Protein AF-A0A918S2X4-F1 (afdb_monomer)

Organism: NCBI:txid1329800

Structure (mmCIF, N/CA/C/O backbone):
data_AF-A0A918S2X4-F1
#
_entry.id   AF-A0A918S2X4-F1
#
loop_
_atom_site.group_PDB
_atom_site.id
_atom_site.type_symbol
_atom_site.label_atom_id
_atom_site.label_alt_id
_atom_site.label_comp_id
_atom_site.label_asym_id
_atom_site.label_entity_id
_atom_site.label_seq_id
_atom_site.pdbx_PDB_ins_code
_atom_site.Cartn_x
_atom_site.Cartn_y
_atom_site.Cartn_z
_atom_site.occupancy
_atom_site.B_iso_or_equiv
_atom_site.auth_seq_id
_atom_site.auth_comp_id
_atom_site.auth_asym_id
_atom_site.auth_atom_id
_atom_site.pdbx_PDB_model_num
ATOM 1 N N . MET A 1 1 ? -1.479 3.119 -8.241 1.00 37.97 1 MET A N 1
ATOM 2 C CA . MET A 1 1 ? -1.903 3.457 -9.635 1.00 37.97 1 MET A CA 1
ATOM 3 C C . MET A 1 1 ? -2.541 4.844 -9.620 1.00 37.97 1 MET A C 1
ATOM 5 O O . MET A 1 1 ? -3.507 5.024 -8.896 1.00 37.97 1 MET A O 1
ATOM 9 N N . ARG A 1 2 ? -1.991 5.841 -10.332 1.00 32.19 2 ARG A N 1
ATOM 10 C CA . ARG A 1 2 ? -2.522 7.217 -10.308 1.00 32.19 2 ARG A CA 1
ATOM 11 C C . ARG A 1 2 ? -2.501 7.854 -11.697 1.00 32.19 2 ARG A C 1
ATOM 13 O O . ARG A 1 2 ? -1.559 8.555 -12.042 1.00 32.19 2 ARG A O 1
ATOM 20 N N . ASP A 1 3 ? -3.564 7.610 -12.454 1.00 31.92 3 ASP A N 1
ATOM 21 C CA . ASP A 1 3 ? -4.187 8.614 -13.321 1.00 31.92 3 ASP A CA 1
ATOM 22 C C . ASP A 1 3 ? -5.662 8.227 -13.526 1.00 31.92 3 ASP A C 1
ATOM 24 O O . ASP A 1 3 ? -5.976 7.201 -14.122 1.00 31.92 3 ASP A O 1
ATOM 28 N N . VAL A 1 4 ? -6.577 9.022 -12.966 1.00 40.22 4 VAL A N 1
ATOM 29 C CA . VAL A 1 4 ? -8.035 8.780 -12.969 1.00 40.22 4 VAL A CA 1
ATOM 30 C C . VAL A 1 4 ? -8.688 9.478 -14.174 1.00 40.22 4 VAL A C 1
ATOM 32 O O . VAL A 1 4 ? -9.812 9.965 -14.093 1.00 40.22 4 VAL A O 1
ATOM 35 N N . LYS A 1 5 ? -7.965 9.621 -15.292 1.00 31.00 5 LYS A N 1
ATOM 36 C CA . LYS A 1 5 ? -8.457 10.354 -16.473 1.00 31.00 5 LYS A CA 1
ATOM 37 C C . LYS A 1 5 ? -8.609 9.528 -17.744 1.00 31.00 5 LYS A C 1
ATOM 39 O O . LYS A 1 5 ? -9.159 10.054 -18.706 1.00 31.00 5 LYS A O 1
ATOM 44 N N . THR A 1 6 ? -8.165 8.272 -17.776 1.00 35.91 6 THR A N 1
ATOM 45 C CA . THR A 1 6 ? -8.079 7.518 -19.042 1.00 35.91 6 THR A CA 1
ATOM 46 C C . THR A 1 6 ? -8.721 6.132 -19.040 1.00 35.91 6 THR A C 1
ATOM 48 O O . THR A 1 6 ? -8.699 5.483 -20.080 1.00 35.91 6 THR A O 1
ATOM 51 N N . PHE A 1 7 ? -9.349 5.683 -17.948 1.00 37.34 7 PHE A N 1
ATOM 52 C CA . PHE A 1 7 ? -9.983 4.361 -17.902 1.00 37.34 7 PHE A CA 1
ATOM 53 C C . PHE A 1 7 ? -11.382 4.388 -17.289 1.00 37.34 7 PHE A C 1
ATOM 55 O O . PHE A 1 7 ? -11.626 5.051 -16.282 1.00 37.34 7 PHE A O 1
ATOM 62 N N . ASP A 1 8 ? -12.288 3.626 -17.905 1.00 40.75 8 ASP A N 1
ATOM 63 C CA . ASP A 1 8 ? -13.609 3.318 -17.366 1.00 40.75 8 ASP A CA 1
ATOM 64 C C . ASP A 1 8 ? -13.432 2.299 -16.231 1.00 40.75 8 ASP A C 1
ATOM 66 O O . ASP A 1 8 ? -13.269 1.096 -16.454 1.00 40.75 8 ASP A O 1
ATOM 70 N N . PHE A 1 9 ? -13.361 2.812 -15.002 1.00 49.06 9 PHE A N 1
ATOM 71 C CA . PHE A 1 9 ? -13.227 2.040 -13.769 1.00 49.06 9 PHE A CA 1
ATOM 72 C C . PHE A 1 9 ? -14.551 1.309 -13.492 1.00 49.06 9 PHE A C 1
ATOM 74 O O . PHE A 1 9 ? -15.324 1.676 -12.611 1.00 49.06 9 PHE A O 1
ATOM 81 N N . LYS A 1 10 ? -14.850 0.261 -14.265 1.00 48.59 10 LYS A N 1
ATOM 82 C CA . LYS A 1 10 ? -15.988 -0.626 -13.994 1.00 48.59 10 LYS A CA 1
ATOM 83 C C . LYS A 1 10 ? -15.666 -1.537 -12.804 1.00 48.59 10 LYS A C 1
ATOM 85 O O . LYS A 1 10 ? -15.383 -2.718 -12.969 1.00 48.59 10 LYS A O 1
ATOM 90 N N . GLY A 1 11 ? -15.674 -0.955 -11.604 1.00 50.62 11 GLY A N 1
ATOM 91 C CA . GLY A 1 11 ? -15.828 -1.659 -10.325 1.00 50.62 11 GLY A CA 1
ATOM 92 C C . GLY A 1 11 ? -14.648 -2.493 -9.814 1.00 50.62 11 GLY A C 1
ATOM 93 O O . GLY A 1 11 ? -14.812 -3.211 -8.833 1.00 50.62 11 GLY A O 1
ATOM 94 N N . VAL A 1 12 ? -13.459 -2.425 -10.422 1.00 64.88 12 VAL A N 1
ATOM 95 C CA . VAL A 1 12 ? -12.295 -3.204 -9.962 1.00 64.88 12 VAL A CA 1
ATOM 96 C C . VAL A 1 12 ? -11.034 -2.351 -9.972 1.00 64.88 12 VAL A C 1
ATOM 98 O O . VAL A 1 12 ? -10.228 -2.409 -10.895 1.00 64.88 12 VAL A O 1
ATOM 101 N N . GLY A 1 13 ? -10.825 -1.567 -8.921 1.00 79.19 13 GLY A N 1
ATOM 102 C CA . GLY A 1 13 ? -9.505 -0.987 -8.724 1.00 79.19 13 GLY A CA 1
ATOM 103 C C . GLY A 1 13 ? -9.334 -0.219 -7.428 1.00 79.19 13 GLY A C 1
ATOM 104 O O . GLY A 1 13 ? -10.152 -0.304 -6.512 1.00 79.19 13 GLY A O 1
ATOM 105 N N . PHE A 1 14 ? -8.215 0.490 -7.381 1.00 87.81 14 PHE A N 1
ATOM 106 C CA . PHE A 1 14 ? -7.660 1.138 -6.207 1.00 87.81 14 PHE A CA 1
ATOM 107 C C . PHE A 1 14 ? -7.707 2.658 -6.363 1.00 87.81 14 PHE A C 1
ATOM 109 O O . PHE A 1 14 ? -7.263 3.179 -7.390 1.00 87.81 14 PHE A O 1
ATOM 116 N N . LEU A 1 15 ? -8.231 3.355 -5.354 1.00 90.88 15 LEU A N 1
ATOM 117 C CA . LEU A 1 15 ? -8.243 4.815 -5.293 1.00 90.88 15 LEU A CA 1
ATOM 118 C C . LEU A 1 15 ? -7.248 5.303 -4.233 1.00 90.88 15 LEU A C 1
ATOM 120 O O . LEU A 1 15 ? -7.428 5.086 -3.040 1.00 90.88 15 LEU A O 1
ATOM 124 N N . ASP A 1 16 ? -6.192 5.963 -4.700 1.00 89.62 16 ASP A N 1
ATOM 125 C CA . ASP A 1 16 ? -5.129 6.513 -3.857 1.00 89.62 16 ASP A CA 1
ATOM 126 C C . ASP A 1 16 ? -5.299 8.023 -3.626 1.00 89.62 16 ASP A C 1
ATOM 128 O O . ASP A 1 16 ? -5.939 8.734 -4.416 1.00 89.62 16 ASP A O 1
ATOM 132 N N . ILE A 1 17 ? -4.668 8.540 -2.574 1.00 90.56 17 ILE A N 1
ATOM 133 C CA . ILE A 1 17 ? -4.782 9.934 -2.144 1.00 90.56 17 ILE A CA 1
ATOM 134 C C . ILE A 1 17 ? -3.557 10.777 -2.517 1.00 90.56 17 ILE A C 1
ATOM 136 O O . ILE A 1 17 ? -2.442 10.298 -2.702 1.00 90.56 17 ILE A O 1
ATOM 140 N N . ASP A 1 18 ? -3.759 12.095 -2.624 1.00 87.81 18 ASP A N 1
ATOM 141 C CA . ASP A 1 18 ? -2.635 13.035 -2.587 1.00 87.81 18 ASP A CA 1
ATOM 142 C C . ASP A 1 18 ? -2.267 13.305 -1.136 1.00 87.81 18 ASP A C 1
ATOM 144 O O . ASP A 1 18 ? -2.820 14.226 -0.545 1.00 87.81 18 ASP A O 1
ATOM 148 N N . TRP A 1 19 ? -1.370 12.531 -0.535 1.00 82.44 19 TRP A N 1
ATOM 149 C CA . TRP A 1 19 ? -1.063 12.736 0.885 1.00 82.44 19 TRP A CA 1
ATOM 150 C C . TRP A 1 19 ? -0.560 14.166 1.182 1.00 82.44 19 TRP A C 1
ATOM 152 O O . TRP A 1 19 ? -0.912 14.745 2.204 1.00 82.44 19 TRP A O 1
ATOM 162 N N . LYS A 1 20 ? 0.156 14.809 0.243 1.00 84.94 20 LYS A N 1
ATOM 163 C CA . LYS A 1 20 ? 0.658 16.190 0.406 1.00 84.94 20 LYS A CA 1
ATOM 164 C C . LYS A 1 20 ? -0.431 17.257 0.323 1.00 84.94 20 LYS A C 1
ATOM 166 O O . LYS A 1 20 ? -0.257 18.355 0.846 1.00 84.94 20 LYS A O 1
ATOM 171 N N . LYS A 1 21 ? -1.507 16.992 -0.418 1.00 89.88 21 LYS A N 1
ATOM 172 C CA . LYS A 1 21 ? -2.593 17.951 -0.684 1.00 89.88 21 LYS A CA 1
ATOM 173 C C . LYS A 1 21 ? -3.951 17.276 -0.533 1.00 89.88 21 LYS A C 1
ATOM 175 O O . LYS A 1 21 ? -4.819 17.410 -1.399 1.00 89.88 21 LYS A O 1
ATOM 180 N N . TYR A 1 22 ? -4.115 16.521 0.549 1.00 91.75 22 TYR A N 1
ATOM 181 C CA . TYR A 1 22 ? -5.297 15.698 0.736 1.00 91.75 22 TYR A CA 1
ATOM 182 C C . TYR A 1 22 ? -6.539 16.558 0.992 1.00 91.75 22 TYR A C 1
ATOM 184 O O . TYR A 1 22 ? -6.529 17.476 1.813 1.00 91.75 22 TYR A O 1
ATOM 192 N N . GLN A 1 23 ? -7.618 16.254 0.271 1.00 93.56 23 GLN A N 1
ATOM 193 C CA . GLN A 1 23 ? -8.906 16.938 0.363 1.00 93.56 23 GLN A CA 1
ATOM 194 C C . GLN A 1 23 ? -10.010 15.890 0.490 1.00 93.56 23 GLN A C 1
ATOM 196 O O . GLN A 1 23 ? -10.412 15.297 -0.511 1.00 93.56 23 GLN A O 1
ATOM 201 N N . PHE A 1 24 ? -10.501 15.681 1.714 1.00 96.12 24 PHE A N 1
ATOM 202 C CA . PHE A 1 24 ? -11.463 14.621 2.020 1.00 96.12 24 PHE A CA 1
ATOM 203 C C . PHE A 1 24 ? -12.736 14.699 1.166 1.00 96.12 24 PHE A C 1
ATOM 205 O O . PHE A 1 24 ? -13.076 13.721 0.518 1.00 96.12 24 PHE A O 1
ATOM 212 N N . ASN A 1 25 ? -13.382 15.866 1.064 1.00 96.44 25 ASN A N 1
ATOM 213 C CA . ASN A 1 25 ? -14.633 15.998 0.300 1.00 96.44 25 ASN A CA 1
ATOM 214 C C . ASN A 1 25 ? -14.463 15.595 -1.171 1.00 96.44 25 ASN A C 1
ATOM 216 O O . ASN A 1 25 ? -15.258 14.836 -1.711 1.00 96.44 25 ASN A O 1
ATOM 220 N N . LYS A 1 26 ? -13.365 16.030 -1.801 1.00 94.75 26 LYS A N 1
ATOM 221 C CA . LYS A 1 26 ? -13.042 15.645 -3.178 1.00 94.75 26 LYS A CA 1
ATOM 222 C C . LYS A 1 26 ? -12.783 14.144 -3.293 1.00 94.75 26 LYS A C 1
ATOM 224 O O . LYS A 1 26 ? -13.147 13.528 -4.289 1.00 94.75 26 LYS A O 1
ATOM 229 N N . HIS A 1 27 ? -12.113 13.563 -2.303 1.00 95.44 27 HIS A N 1
ATOM 230 C CA . HIS A 1 27 ? -11.873 12.131 -2.272 1.00 95.44 27 HIS A CA 1
ATOM 231 C C . HIS A 1 27 ? -13.194 11.351 -2.151 1.00 95.44 27 HIS A C 1
ATOM 233 O O . HIS A 1 27 ? -13.425 10.438 -2.942 1.00 95.44 27 HIS A O 1
ATOM 239 N N . LEU A 1 28 ? -14.086 11.771 -1.253 1.00 96.56 28 LEU A N 1
ATOM 240 C CA . LEU A 1 28 ? -15.405 11.175 -1.059 1.00 96.56 28 LEU A CA 1
ATOM 241 C C . LEU A 1 28 ? -16.254 11.225 -2.339 1.00 96.56 28 LEU A C 1
ATOM 243 O O . LEU A 1 28 ? -16.777 10.197 -2.756 1.00 96.56 28 LEU A O 1
ATOM 247 N N . GLU A 1 29 ? -16.303 12.373 -3.022 1.00 95.19 29 GLU A N 1
ATOM 248 C CA . GLU A 1 29 ? -16.998 12.527 -4.313 1.00 95.19 29 GLU A CA 1
ATOM 249 C C . GLU A 1 29 ? -16.462 11.566 -5.392 1.00 95.19 29 GLU A C 1
ATOM 251 O O . GLU A 1 29 ? -17.213 11.021 -6.207 1.00 95.19 29 GLU A O 1
ATOM 256 N N . VAL A 1 30 ? -15.141 11.355 -5.429 1.00 92.31 30 VAL A N 1
ATOM 257 C CA . VAL A 1 30 ? -14.510 10.437 -6.388 1.00 92.31 30 VAL A CA 1
ATOM 258 C C . VAL A 1 30 ? -14.795 8.983 -6.019 1.00 92.31 30 VAL A C 1
ATOM 260 O O . VAL A 1 30 ? -15.071 8.191 -6.925 1.00 92.31 30 VAL A O 1
ATOM 263 N N . ALA A 1 31 ? -14.764 8.640 -4.729 1.00 93.19 31 ALA A N 1
ATOM 264 C CA . ALA A 1 31 ? -15.112 7.312 -4.238 1.00 93.19 31 ALA A CA 1
ATOM 265 C C . ALA A 1 31 ? -16.579 6.978 -4.549 1.00 93.19 31 ALA A C 1
ATOM 267 O O . ALA A 1 31 ? -16.854 5.909 -5.089 1.00 93.19 31 ALA A O 1
ATOM 268 N N . GLU A 1 32 ? -17.505 7.911 -4.317 1.00 94.38 32 GLU A N 1
ATOM 269 C CA . GLU A 1 32 ? -18.925 7.749 -4.647 1.00 94.38 32 GLU A CA 1
ATOM 270 C C . GLU A 1 32 ? -19.145 7.469 -6.135 1.00 94.38 32 GLU A C 1
ATOM 272 O O . GLU A 1 32 ? -19.894 6.554 -6.494 1.00 94.38 32 GLU A O 1
ATOM 277 N N . ARG A 1 33 ? -18.465 8.232 -6.998 1.00 91.50 33 ARG A N 1
ATOM 278 C CA . ARG A 1 33 ? -18.606 8.116 -8.452 1.00 91.50 33 ARG A CA 1
ATOM 279 C C . ARG A 1 33 ? -18.055 6.805 -9.005 1.00 91.50 33 ARG A C 1
ATOM 281 O O . ARG A 1 33 ? -18.670 6.228 -9.896 1.00 91.50 33 ARG A O 1
ATOM 288 N N . HIS A 1 34 ? -16.882 6.381 -8.539 1.00 89.19 34 HIS A N 1
ATOM 289 C CA . HIS A 1 34 ? -16.150 5.263 -9.151 1.00 89.19 34 HIS A CA 1
ATOM 290 C C . HIS A 1 34 ? -16.299 3.948 -8.395 1.00 89.19 34 HIS A C 1
ATOM 292 O O . HIS A 1 34 ? -15.921 2.910 -8.933 1.00 89.19 34 HIS A O 1
ATOM 298 N N . ARG A 1 35 ? -16.824 3.992 -7.166 1.00 91.69 35 ARG A N 1
ATOM 299 C CA . ARG A 1 35 ? -17.044 2.833 -6.300 1.00 91.69 35 ARG A CA 1
ATOM 300 C C . ARG A 1 35 ? -15.839 1.874 -6.279 1.00 91.69 35 ARG A C 1
ATOM 302 O O . ARG A 1 35 ? -15.963 0.734 -6.732 1.00 91.69 35 ARG A O 1
ATOM 309 N N . PRO A 1 36 ? -14.642 2.338 -5.862 1.00 90.75 36 PRO A N 1
ATOM 310 C CA . PRO A 1 36 ? -13.438 1.514 -5.910 1.00 90.75 36 PRO A CA 1
ATOM 311 C C . PRO A 1 36 ? -13.577 0.283 -5.006 1.00 90.75 36 PRO A C 1
ATOM 313 O O . PRO A 1 36 ? -14.344 0.275 -4.048 1.00 90.75 36 PRO A O 1
ATOM 316 N N . LYS A 1 37 ? -12.798 -0.767 -5.281 1.00 87.94 37 LYS A N 1
ATOM 317 C CA . LYS A 1 37 ? -12.763 -1.944 -4.399 1.00 87.94 37 LYS A CA 1
ATOM 318 C C . LYS A 1 37 ? -12.012 -1.629 -3.105 1.00 87.94 37 LYS A C 1
ATOM 320 O O . LYS A 1 37 ? -12.397 -2.091 -2.036 1.00 87.94 37 LYS A O 1
ATOM 325 N N . ILE A 1 38 ? -10.920 -0.876 -3.227 1.00 90.62 38 ILE A N 1
ATOM 326 C CA . ILE A 1 38 ? -10.090 -0.422 -2.112 1.00 90.62 38 ILE A CA 1
ATOM 327 C C . ILE A 1 38 ? -9.846 1.073 -2.295 1.00 90.62 38 ILE A C 1
ATOM 329 O O . ILE A 1 38 ? -9.480 1.511 -3.389 1.00 90.62 38 ILE A O 1
ATOM 333 N N . THR A 1 39 ? -9.994 1.842 -1.224 1.00 94.50 39 THR A N 1
ATOM 334 C CA . THR A 1 39 ? -9.532 3.229 -1.174 1.00 94.50 39 THR A CA 1
ATOM 335 C C . THR A 1 39 ? -8.725 3.504 0.092 1.00 94.50 39 THR A C 1
ATOM 337 O O . THR A 1 39 ? -8.795 2.740 1.057 1.00 94.50 39 THR A O 1
ATOM 340 N N . MET A 1 40 ? -7.947 4.581 0.088 1.00 95.62 40 MET A N 1
ATOM 341 C CA . MET A 1 40 ? -7.068 4.965 1.191 1.00 95.62 40 MET A CA 1
ATOM 342 C C . MET A 1 40 ? -7.725 5.995 2.106 1.00 95.62 40 MET A C 1
ATOM 344 O O . MET A 1 40 ? -8.167 7.048 1.651 1.00 95.62 40 MET A O 1
ATOM 348 N N . ALA A 1 41 ? -7.743 5.741 3.411 1.00 96.62 41 ALA A N 1
ATOM 349 C CA . ALA A 1 41 ? -7.997 6.806 4.371 1.00 96.62 41 ALA A CA 1
ATOM 350 C C . ALA A 1 41 ? -6.811 7.779 4.425 1.00 96.62 41 ALA A C 1
ATOM 352 O O . ALA A 1 41 ? -5.725 7.505 3.915 1.00 96.62 41 ALA A O 1
ATOM 353 N N . ARG A 1 42 ? -7.024 8.920 5.084 1.00 95.81 42 ARG A N 1
ATOM 354 C CA . ARG A 1 42 ? -5.942 9.842 5.430 1.00 95.81 42 ARG A CA 1
ATOM 355 C C . ARG A 1 42 ? -4.867 9.120 6.248 1.00 95.81 42 ARG A C 1
ATOM 357 O O . ARG A 1 42 ? -5.193 8.343 7.144 1.00 95.81 42 ARG A O 1
ATOM 364 N N . ASP A 1 43 ? -3.606 9.442 5.986 1.00 95.62 43 ASP A N 1
ATOM 365 C CA . ASP A 1 43 ? -2.483 8.981 6.798 1.00 95.62 43 ASP A CA 1
ATOM 366 C C . ASP A 1 43 ? -2.641 9.420 8.264 1.00 95.62 43 ASP A C 1
ATOM 368 O O . ASP A 1 43 ? -2.924 10.583 8.563 1.00 95.62 43 ASP A O 1
ATOM 372 N N . VAL A 1 44 ? -2.427 8.485 9.191 1.00 96.75 44 VAL A N 1
ATOM 373 C CA . VAL A 1 44 ? -2.449 8.743 10.637 1.00 96.75 44 VAL A CA 1
ATOM 374 C C . VAL A 1 44 ? -1.051 9.175 11.077 1.00 96.75 44 VAL A C 1
ATOM 376 O O . VAL A 1 44 ? -0.312 8.409 11.697 1.00 96.75 44 VAL A O 1
ATOM 379 N N . GLU A 1 45 ? -0.676 10.402 10.711 1.00 95.56 45 GLU A N 1
ATOM 380 C CA . GLU A 1 45 ? 0.584 11.049 11.126 1.00 95.56 45 GLU A CA 1
ATOM 381 C C . GLU A 1 45 ? 0.581 11.458 12.604 1.00 95.56 45 GLU A C 1
ATOM 383 O O . GLU A 1 45 ? 1.639 11.642 13.198 1.00 95.56 45 GLU A O 1
ATOM 388 N N . CYS A 1 46 ? -0.606 11.584 13.205 1.00 96.19 46 CYS A N 1
ATOM 389 C CA . CYS A 1 46 ? -0.786 11.911 14.611 1.00 96.19 46 CYS A CA 1
ATOM 390 C C . CYS A 1 46 ? -1.929 11.082 15.209 1.00 96.19 46 CYS A C 1
ATOM 392 O O . CYS A 1 46 ? -3.080 11.197 14.778 1.00 96.19 46 CYS A O 1
ATOM 394 N N . ILE A 1 47 ? -1.636 10.286 16.238 1.00 96.94 47 ILE A N 1
ATOM 395 C CA . ILE A 1 47 ? -2.597 9.397 16.908 1.00 96.94 47 ILE A CA 1
ATOM 396 C C . ILE A 1 47 ? -3.810 10.152 17.471 1.00 96.94 47 ILE A C 1
ATOM 398 O O . ILE A 1 47 ? -4.920 9.629 17.461 1.00 96.94 47 ILE A O 1
ATOM 402 N N . PHE A 1 48 ? -3.646 11.412 17.883 1.00 97.56 48 PHE A N 1
ATOM 403 C CA . PHE A 1 48 ? -4.748 12.238 18.393 1.00 97.56 48 PHE A CA 1
ATOM 404 C C . PHE A 1 48 ? -5.787 12.607 17.320 1.00 97.56 48 PHE A C 1
ATOM 406 O O . PHE A 1 48 ? -6.873 13.074 17.655 1.00 97.56 48 PHE A O 1
ATOM 413 N N . GLN A 1 49 ? -5.475 12.401 16.037 1.00 97.69 49 GLN A N 1
ATOM 414 C CA . GLN A 1 49 ? -6.405 12.593 14.920 1.00 97.69 49 GLN A CA 1
ATOM 415 C C . GLN A 1 49 ? -7.089 11.290 14.489 1.00 97.69 49 GLN A C 1
ATOM 417 O O . GLN A 1 49 ? -7.957 11.331 13.612 1.00 97.69 49 GLN A O 1
ATOM 422 N N . LEU A 1 50 ? -6.737 10.149 15.095 1.00 98.19 50 LEU A N 1
ATOM 423 C CA . LEU A 1 50 ? -7.224 8.835 14.679 1.00 98.19 50 LEU A CA 1
ATOM 424 C C . LEU A 1 50 ? -8.754 8.785 14.624 1.00 98.19 50 LEU A C 1
ATOM 426 O O . LEU A 1 50 ? -9.301 8.420 13.591 1.00 98.19 50 LEU A O 1
ATOM 430 N N . ASP A 1 51 ? -9.448 9.257 15.661 1.00 98.31 51 ASP A N 1
ATO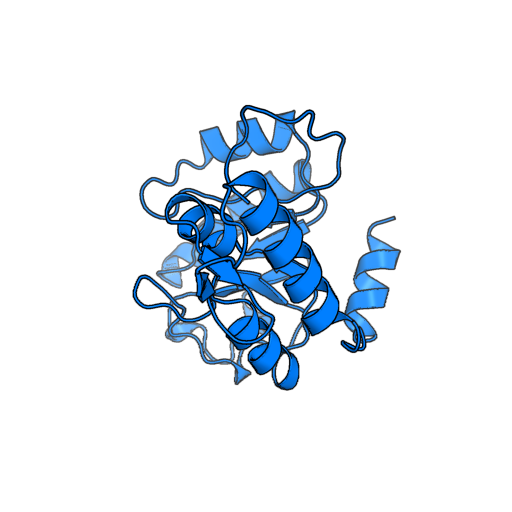M 431 C CA . ASP A 1 51 ? -10.917 9.247 15.704 1.00 98.31 51 ASP A CA 1
ATOM 432 C C . ASP A 1 51 ? -11.550 10.018 14.539 1.00 98.31 51 ASP A C 1
ATOM 434 O O . ASP A 1 51 ? -12.543 9.584 13.955 1.00 98.31 51 ASP A O 1
ATOM 438 N N . SER A 1 52 ? -10.986 11.175 14.175 1.00 98.12 52 SER A N 1
ATOM 439 C CA . SER A 1 52 ? -11.478 11.940 13.024 1.00 98.12 52 SER A CA 1
ATOM 440 C C . SER A 1 52 ? -11.196 11.236 11.699 1.00 98.12 52 SER A C 1
ATOM 442 O O . SER A 1 52 ? -12.044 11.255 10.810 1.00 98.12 52 SER A O 1
ATOM 444 N N . ILE A 1 53 ? -10.042 10.577 11.583 1.00 98.25 53 ILE A N 1
ATOM 445 C CA . ILE A 1 53 ? -9.648 9.840 10.380 1.00 98.25 53 ILE A CA 1
ATOM 446 C C . ILE A 1 53 ? -10.527 8.600 10.208 1.00 98.25 53 ILE A C 1
ATOM 448 O O . ILE A 1 53 ? -10.960 8.313 9.096 1.00 98.25 53 ILE A O 1
ATOM 452 N N . LEU A 1 54 ? -1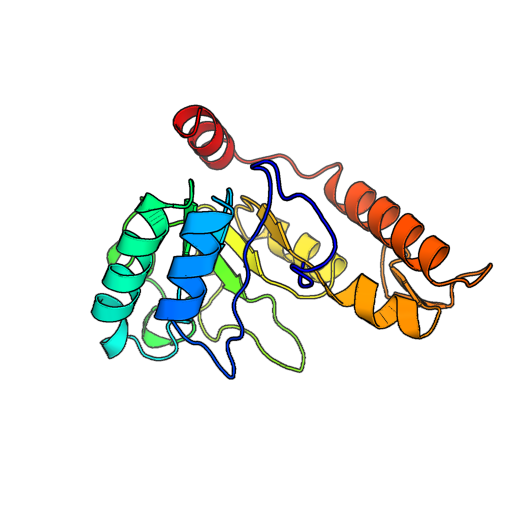0.856 7.898 11.294 1.00 98.50 54 LEU A N 1
ATOM 453 C CA . LEU A 1 54 ? -11.763 6.751 11.261 1.00 98.50 54 LEU A CA 1
ATOM 454 C C . LEU A 1 54 ? -13.185 7.160 10.853 1.00 98.50 54 LEU A C 1
ATOM 456 O O . LEU A 1 54 ? -13.810 6.455 10.068 1.00 98.50 54 LEU A O 1
ATOM 460 N N . LYS A 1 55 ? -13.666 8.336 11.278 1.00 98.38 55 LYS A N 1
ATOM 461 C CA . LYS A 1 55 ? -14.949 8.895 10.801 1.00 98.38 55 LYS A CA 1
ATOM 462 C C . LYS A 1 55 ? -14.927 9.267 9.315 1.00 98.38 55 LYS A C 1
ATOM 464 O O . LYS A 1 55 ? -15.941 9.134 8.631 1.00 98.38 55 LYS A O 1
ATOM 469 N N . GLU A 1 56 ? -13.799 9.762 8.799 1.00 98.12 56 GLU A N 1
ATOM 470 C CA . GLU A 1 56 ? -13.607 9.949 7.350 1.00 98.12 56 GLU A CA 1
ATOM 471 C C . GLU A 1 56 ? -13.609 8.585 6.628 1.00 98.12 56 GLU A C 1
ATOM 473 O O . GLU A 1 56 ? -14.249 8.429 5.587 1.00 98.12 56 GLU A O 1
ATOM 478 N N . ALA A 1 57 ? -12.936 7.581 7.194 1.00 98.25 57 ALA A N 1
ATOM 479 C CA . ALA A 1 57 ? -12.839 6.235 6.633 1.00 98.25 57 ALA A CA 1
ATOM 480 C C . ALA A 1 57 ? -14.193 5.507 6.590 1.00 98.25 57 ALA A C 1
ATOM 482 O O . ALA A 1 57 ? -14.508 4.857 5.595 1.00 98.25 57 ALA A O 1
ATOM 483 N N . GLU A 1 58 ? -15.026 5.661 7.618 1.00 98.25 58 GLU A N 1
ATOM 484 C CA . GLU A 1 58 ? -16.386 5.112 7.662 1.00 98.25 58 GLU A CA 1
ATOM 485 C C . GLU A 1 58 ? -17.266 5.677 6.536 1.00 98.25 58 GLU A C 1
ATOM 487 O O . GLU A 1 58 ? -17.979 4.940 5.858 1.00 98.25 58 GLU A O 1
ATOM 492 N N . GLN A 1 59 ? -17.159 6.977 6.253 1.00 98.44 59 GLN A N 1
ATOM 493 C CA . GLN A 1 59 ? -17.870 7.586 5.124 1.00 98.44 59 GLN A CA 1
ATOM 494 C C . GLN A 1 59 ? -17.400 7.027 3.774 1.00 98.44 59 GLN A C 1
ATOM 496 O O . GLN A 1 59 ? -18.208 6.860 2.861 1.00 98.44 59 GLN A O 1
ATOM 501 N N . LEU A 1 60 ? -16.110 6.706 3.637 1.00 97.81 60 LEU A N 1
ATOM 502 C CA . LEU A 1 60 ? -15.573 6.071 2.430 1.00 97.81 60 LEU A CA 1
ATOM 503 C C . LEU A 1 60 ? -16.059 4.622 2.269 1.00 97.81 60 LEU A C 1
ATOM 505 O O . LEU A 1 60 ? -16.265 4.189 1.134 1.00 97.81 60 LEU A O 1
ATOM 509 N N . LEU A 1 61 ? -16.297 3.890 3.365 1.00 96.25 61 LEU A N 1
ATOM 510 C CA . LEU A 1 61 ? -16.839 2.521 3.326 1.00 96.25 61 LEU A CA 1
ATOM 511 C C . LEU A 1 61 ? -18.240 2.451 2.701 1.00 96.25 61 LEU A C 1
ATOM 513 O O . LEU A 1 61 ? -18.594 1.435 2.112 1.00 96.25 61 LEU A O 1
ATOM 517 N N . ALA A 1 62 ? -19.023 3.534 2.729 1.00 95.94 62 ALA A N 1
ATOM 518 C CA . ALA A 1 62 ? -20.307 3.587 2.020 1.00 95.94 62 ALA A CA 1
ATOM 519 C C . ALA A 1 62 ? -20.159 3.473 0.486 1.00 95.94 62 ALA A C 1
ATOM 521 O O . ALA A 1 62 ? -21.120 3.158 -0.229 1.00 95.94 62 ALA A O 1
ATOM 522 N N . TYR A 1 63 ? -18.956 3.739 -0.028 1.00 95.25 63 TYR A N 1
ATOM 523 C CA . TYR A 1 63 ? -18.653 3.817 -1.453 1.00 95.25 63 TYR A CA 1
ATOM 524 C C . TYR A 1 63 ? -17.547 2.861 -1.903 1.00 95.25 63 TYR A C 1
ATOM 526 O O . TYR A 1 63 ? -17.364 2.701 -3.104 1.00 95.25 63 TYR A O 1
ATOM 534 N N . SER A 1 64 ? -16.841 2.209 -0.982 1.00 92.62 64 SER A N 1
ATOM 535 C CA . SER A 1 64 ? -15.744 1.288 -1.277 1.00 92.62 64 SER A CA 1
ATOM 536 C C . SER A 1 64 ? -15.922 -0.013 -0.509 1.00 92.62 64 SER A C 1
ATOM 538 O O . SER A 1 64 ? -16.284 0.017 0.663 1.00 92.62 64 SER A O 1
ATOM 540 N N . SER A 1 65 ? -15.621 -1.156 -1.130 1.00 89.94 65 SER A N 1
ATOM 541 C CA . SER A 1 65 ? -15.723 -2.456 -0.444 1.00 89.94 65 SER A CA 1
ATOM 542 C C . SER A 1 65 ? -14.762 -2.569 0.738 1.00 89.94 65 SER A C 1
ATOM 544 O O . SER A 1 65 ? -15.027 -3.316 1.673 1.00 89.94 65 SER A O 1
ATOM 546 N N . GLN A 1 66 ? -13.624 -1.879 0.665 1.00 91.62 66 GLN A N 1
ATOM 547 C CA . GLN A 1 66 ? -12.594 -1.844 1.697 1.00 91.62 66 GLN A CA 1
ATOM 548 C C . GLN A 1 66 ? -11.986 -0.440 1.775 1.00 91.62 66 GLN A C 1
ATOM 550 O O . GLN A 1 66 ? -11.818 0.240 0.756 1.00 91.62 66 GLN A O 1
ATOM 555 N N . VAL A 1 67 ? -11.604 -0.022 2.978 1.00 96.19 67 VAL A N 1
ATOM 556 C CA . VAL A 1 67 ? -10.840 1.208 3.210 1.00 96.19 67 VAL A CA 1
ATOM 557 C C . VAL A 1 67 ? -9.590 0.847 4.000 1.00 96.19 67 VAL A C 1
ATOM 559 O O . VAL A 1 67 ? -9.678 0.147 5.010 1.00 96.19 67 VAL A O 1
ATOM 562 N N . ALA A 1 68 ? -8.429 1.291 3.525 1.00 96.38 68 ALA A N 1
ATOM 563 C CA . ALA A 1 68 ? -7.154 1.011 4.166 1.00 96.38 68 ALA A CA 1
ATOM 564 C C . ALA A 1 68 ? -6.658 2.218 4.979 1.00 96.38 68 ALA A C 1
ATOM 566 O O . ALA A 1 68 ? -6.605 3.336 4.465 1.00 96.38 68 ALA A O 1
ATOM 567 N N . ILE A 1 69 ? -6.288 1.995 6.242 1.00 98.00 69 ILE A N 1
ATOM 568 C CA . ILE A 1 69 ? -5.728 3.012 7.146 1.00 98.00 69 ILE A CA 1
ATOM 569 C C . ILE A 1 69 ? -4.207 2.942 7.098 1.00 98.00 69 ILE A C 1
ATOM 571 O O . ILE A 1 69 ? -3.647 1.865 7.292 1.00 98.00 69 ILE A O 1
ATOM 575 N N . VAL A 1 70 ? -3.537 4.078 6.891 1.00 96.62 70 VAL A N 1
ATOM 576 C CA . VAL A 1 70 ? -2.069 4.160 6.859 1.00 96.62 70 VAL A CA 1
ATOM 577 C C . VAL A 1 70 ? -1.550 4.687 8.202 1.00 96.62 70 VAL A C 1
ATOM 579 O O . VAL A 1 70 ? -1.501 5.903 8.399 1.00 96.62 70 VAL A O 1
ATOM 582 N N . PRO A 1 71 ? -1.170 3.827 9.160 1.00 96.94 71 PRO A N 1
ATOM 583 C CA . PRO A 1 71 ? -0.570 4.286 10.403 1.00 96.94 71 PRO A CA 1
ATOM 584 C C . PRO A 1 71 ? 0.856 4.795 10.151 1.00 96.94 71 PRO A C 1
ATOM 586 O O . PRO A 1 71 ? 1.664 4.117 9.508 1.00 96.94 71 PRO A O 1
ATOM 589 N N . LYS A 1 72 ? 1.163 5.999 10.644 1.00 95.50 72 LYS A N 1
ATOM 590 C CA . LYS A 1 72 ? 2.476 6.652 10.501 1.00 95.50 72 LYS A CA 1
ATOM 591 C C . LYS A 1 72 ? 3.078 7.087 11.836 1.00 95.50 72 LYS A C 1
ATOM 593 O O . LYS A 1 72 ? 4.297 7.098 11.948 1.00 95.50 72 LYS A O 1
ATOM 598 N N . ASP A 1 73 ? 2.243 7.411 12.823 1.00 96.62 73 ASP A N 1
ATOM 599 C CA . ASP A 1 73 ? 2.675 7.821 14.162 1.00 96.62 73 ASP A CA 1
ATOM 600 C C . ASP A 1 73 ? 3.281 6.636 14.949 1.00 96.62 73 ASP A C 1
ATOM 602 O O . ASP A 1 73 ? 2.574 5.650 15.187 1.00 96.62 73 ASP A O 1
ATOM 606 N N . PRO A 1 74 ? 4.544 6.707 15.416 1.00 96.50 74 PRO A N 1
ATOM 607 C CA . PRO A 1 74 ? 5.185 5.630 16.177 1.00 96.50 74 PRO A CA 1
ATOM 608 C C . PRO A 1 74 ? 4.486 5.300 17.507 1.00 96.50 74 PRO A C 1
ATOM 610 O O . PRO A 1 74 ? 4.689 4.210 18.045 1.00 96.50 74 PRO A O 1
ATOM 613 N N . ASN A 1 75 ? 3.620 6.172 18.035 1.00 97.19 75 ASN A N 1
ATOM 614 C CA . ASN A 1 75 ? 2.795 5.870 19.212 1.00 97.19 75 ASN A CA 1
ATOM 615 C C . ASN A 1 75 ? 1.708 4.812 18.941 1.00 97.19 75 ASN A C 1
ATOM 617 O O . ASN A 1 75 ? 1.057 4.342 19.876 1.00 97.19 75 ASN A O 1
ATOM 621 N N . LEU A 1 76 ? 1.502 4.432 17.677 1.00 97.19 76 LEU A N 1
ATOM 622 C CA . LEU A 1 76 ? 0.606 3.345 17.279 1.00 97.19 76 LEU A CA 1
ATOM 623 C C . LEU A 1 76 ? 1.252 1.951 17.387 1.00 97.19 76 LEU A C 1
ATOM 625 O O . LEU A 1 76 ? 0.558 0.946 17.209 1.00 97.19 76 LEU A O 1
ATOM 629 N N . ASN A 1 77 ? 2.556 1.875 17.680 1.00 97.69 77 ASN A N 1
ATOM 630 C CA . ASN A 1 77 ? 3.270 0.608 17.826 1.00 97.69 77 ASN A CA 1
ATOM 631 C C . ASN A 1 77 ? 2.606 -0.307 18.866 1.00 97.69 77 ASN A C 1
ATOM 633 O O . ASN A 1 77 ? 2.321 0.115 19.986 1.00 97.69 77 ASN A O 1
ATOM 637 N N . GLY A 1 78 ? 2.352 -1.560 18.483 1.00 96.88 78 GLY A N 1
ATOM 638 C CA . GLY A 1 78 ? 1.695 -2.567 19.323 1.00 96.88 78 GLY A CA 1
ATOM 639 C C . GLY A 1 78 ? 0.207 -2.318 19.604 1.00 96.88 78 GLY A C 1
ATOM 640 O O . GLY A 1 78 ? -0.381 -3.039 20.404 1.00 96.88 78 GLY A O 1
ATOM 641 N N . ARG A 1 79 ? -0.415 -1.306 18.979 1.00 96.56 79 ARG A N 1
ATOM 642 C CA . ARG A 1 79 ? -1.803 -0.896 19.273 1.00 96.56 79 ARG A CA 1
ATOM 643 C C . ARG A 1 79 ? -2.718 -0.843 18.053 1.00 96.56 79 ARG A C 1
ATOM 645 O O . ARG A 1 79 ? -3.888 -0.499 18.189 1.00 96.56 79 ARG A O 1
ATOM 652 N N . LEU A 1 80 ? -2.233 -1.203 16.862 1.00 97.31 80 LEU A N 1
ATOM 653 C CA . LEU A 1 80 ? -3.035 -1.149 15.630 1.00 97.31 80 LEU A CA 1
ATOM 654 C C . LEU A 1 80 ? -4.305 -2.005 15.722 1.00 97.31 80 LEU A C 1
ATOM 656 O O . LEU A 1 80 ? -5.379 -1.538 15.355 1.00 97.31 80 LEU A O 1
ATOM 660 N N . THR A 1 81 ? -4.201 -3.226 16.252 1.00 95.12 81 THR A N 1
ATOM 661 C CA . THR A 1 81 ? -5.344 -4.141 16.416 1.00 95.12 81 THR A CA 1
ATOM 662 C C . THR A 1 81 ? -6.369 -3.634 17.437 1.00 95.12 81 THR A C 1
ATOM 664 O O . THR A 1 81 ? -7.560 -3.887 17.276 1.00 95.12 81 THR A O 1
ATOM 667 N N . GLU A 1 82 ? -5.915 -2.925 18.475 1.00 96.25 82 GLU A N 1
ATOM 668 C CA . GLU A 1 82 ? -6.760 -2.325 19.518 1.00 96.25 82 GLU A CA 1
ATOM 669 C C . GLU A 1 82 ? -7.504 -1.092 18.990 1.00 96.25 82 GLU A C 1
ATOM 671 O O . GLU A 1 82 ? -8.702 -0.944 19.215 1.00 96.25 82 GLU A O 1
ATOM 676 N N . LEU A 1 83 ? -6.784 -0.203 18.302 1.00 97.69 83 LEU A N 1
ATOM 677 C CA . LEU A 1 83 ? -7.253 1.147 17.995 1.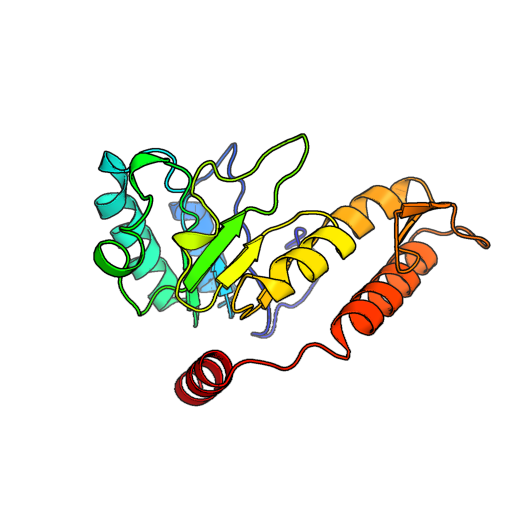00 97.69 83 LEU A CA 1
ATOM 678 C C . LEU A 1 83 ? -7.913 1.282 16.623 1.00 97.69 83 LEU A C 1
ATOM 680 O O . LEU A 1 83 ? -8.701 2.203 16.421 1.00 97.69 83 LEU A O 1
ATOM 684 N N . ILE A 1 84 ? -7.583 0.410 15.669 1.00 97.81 84 ILE A N 1
ATOM 685 C CA . ILE A 1 84 ? -8.140 0.464 14.317 1.00 97.81 84 ILE A CA 1
ATOM 686 C C . ILE A 1 84 ? -9.162 -0.671 14.167 1.00 97.81 84 ILE A C 1
ATOM 688 O O . ILE A 1 84 ? -8.770 -1.843 14.190 1.00 97.81 84 ILE A O 1
ATOM 692 N N . PRO A 1 85 ? -10.454 -0.361 13.954 1.00 97.00 85 PRO A N 1
ATOM 693 C CA . PRO A 1 85 ? -11.502 -1.366 13.781 1.00 97.00 85 PRO A CA 1
ATOM 694 C C . PRO A 1 85 ? -11.203 -2.384 12.663 1.00 97.00 85 PRO A C 1
ATOM 696 O O . PRO A 1 85 ? -10.442 -2.100 11.730 1.00 97.00 85 PRO A O 1
ATOM 699 N N . LYS A 1 86 ? -11.741 -3.605 12.782 1.00 94.25 86 LYS A N 1
ATOM 700 C CA . LYS A 1 86 ? -11.397 -4.756 11.915 1.00 94.25 86 LYS A CA 1
ATOM 701 C C . LYS A 1 86 ? -11.995 -4.668 10.511 1.00 94.25 86 LYS A C 1
ATOM 703 O O . LYS A 1 86 ? -11.489 -5.325 9.608 1.00 94.25 86 LYS A O 1
ATOM 708 N N . GLU A 1 87 ? -13.035 -3.865 10.331 1.00 93.75 87 GLU A N 1
ATOM 709 C CA . GLU A 1 87 ? -13.630 -3.544 9.033 1.00 93.75 87 GLU A CA 1
ATOM 710 C C . GLU A 1 87 ? -12.681 -2.752 8.121 1.00 93.75 87 GLU A C 1
ATOM 712 O O . GLU A 1 87 ? -12.882 -2.713 6.909 1.00 93.75 87 GLU A O 1
ATOM 717 N N . PHE A 1 88 ? -11.627 -2.152 8.683 1.00 95.88 88 PHE A N 1
ATOM 718 C CA . PHE A 1 88 ? -10.597 -1.463 7.918 1.00 95.88 88 PHE A CA 1
ATOM 719 C C . PHE A 1 88 ? -9.369 -2.343 7.681 1.00 95.88 88 PHE A C 1
ATOM 721 O O . PHE A 1 88 ? -8.877 -3.033 8.577 1.00 95.88 88 PHE A O 1
ATOM 728 N N . ILE A 1 89 ? -8.780 -2.238 6.496 1.00 94.06 89 ILE A N 1
ATOM 729 C CA . ILE A 1 89 ? -7.494 -2.876 6.188 1.00 94.06 89 ILE A CA 1
ATOM 730 C C . ILE A 1 89 ? -6.362 -2.002 6.741 1.00 94.06 89 ILE A C 1
ATOM 732 O O . ILE A 1 89 ? -6.475 -0.779 6.769 1.00 94.06 89 ILE A O 1
ATOM 736 N N . LEU A 1 90 ? -5.255 -2.598 7.186 1.00 97.06 90 LEU A N 1
ATOM 737 C CA . LEU A 1 90 ? -4.051 -1.816 7.487 1.00 97.06 90 LEU A CA 1
ATOM 738 C C . LEU A 1 90 ? -3.245 -1.602 6.209 1.00 97.06 90 LEU A C 1
ATOM 740 O O . LEU A 1 90 ? -3.045 -2.533 5.440 1.00 97.06 90 LEU A O 1
ATOM 744 N N . ALA A 1 91 ? -2.737 -0.401 5.985 1.00 96.75 91 ALA A N 1
ATOM 745 C CA . ALA A 1 91 ? -1.823 -0.119 4.891 1.00 96.75 91 ALA A CA 1
ATOM 746 C C . ALA A 1 91 ? -0.410 0.100 5.423 1.00 96.75 91 ALA A C 1
ATOM 748 O O . ALA A 1 91 ? -0.145 1.040 6.172 1.00 96.75 91 ALA A O 1
ATOM 749 N N . TYR A 1 92 ? 0.512 -0.759 5.004 1.00 97.19 92 TYR A N 1
ATOM 750 C CA . TYR A 1 92 ? 1.924 -0.606 5.304 1.00 97.19 92 TYR A CA 1
ATOM 751 C C . TYR A 1 92 ? 2.581 0.258 4.227 1.00 97.19 92 TYR A C 1
ATOM 753 O O . TYR A 1 92 ? 2.655 -0.125 3.059 1.00 97.19 92 TYR A O 1
ATOM 761 N N . SER A 1 93 ? 3.073 1.432 4.620 1.00 94.94 93 SER A N 1
ATOM 762 C CA . SER A 1 93 ? 3.820 2.310 3.721 1.00 94.94 93 SER A CA 1
ATOM 763 C C . SER A 1 93 ? 5.230 1.774 3.520 1.00 94.94 93 SER A C 1
ATOM 765 O O . SER A 1 93 ? 6.100 1.984 4.366 1.00 94.94 93 SER A O 1
ATOM 767 N N . VAL A 1 94 ? 5.464 1.138 2.374 1.00 94.50 94 VAL A N 1
ATOM 768 C CA . VAL A 1 94 ? 6.752 0.522 2.043 1.00 94.50 94 VAL A CA 1
ATOM 769 C C . VAL A 1 94 ? 7.846 1.596 2.049 1.00 94.50 94 VAL A C 1
ATOM 771 O O . VAL A 1 94 ? 7.681 2.624 1.384 1.00 94.50 94 VAL A O 1
ATOM 774 N N . PRO A 1 95 ? 8.954 1.404 2.791 1.00 88.94 95 PRO A N 1
ATOM 775 C CA . PRO A 1 95 ? 10.002 2.408 2.895 1.00 88.94 95 PRO A CA 1
ATOM 776 C C . PRO A 1 95 ? 10.575 2.810 1.535 1.00 88.94 95 PRO A C 1
ATOM 778 O O . PRO A 1 95 ? 10.998 1.985 0.724 1.00 88.94 95 PRO A O 1
ATOM 781 N N . THR A 1 96 ? 10.633 4.116 1.299 1.00 82.94 96 THR A N 1
ATOM 782 C CA . THR A 1 96 ? 11.292 4.731 0.145 1.00 82.94 96 THR A CA 1
ATOM 783 C C . THR A 1 96 ? 12.142 5.911 0.603 1.00 82.94 96 THR A C 1
ATOM 785 O O . THR A 1 96 ? 12.061 6.355 1.744 1.00 82.94 96 THR A O 1
ATOM 788 N N . ARG A 1 97 ? 12.912 6.506 -0.316 1.00 72.94 97 ARG A N 1
ATOM 789 C CA . ARG A 1 97 ? 13.617 7.772 -0.049 1.00 72.94 97 ARG A CA 1
ATOM 790 C C . ARG A 1 97 ? 12.680 8.956 0.240 1.00 72.94 97 ARG A C 1
ATOM 792 O O . ARG A 1 97 ? 13.152 9.975 0.724 1.00 72.94 97 ARG A O 1
ATOM 799 N N . TYR A 1 98 ? 11.395 8.854 -0.104 1.00 68.31 98 TYR A N 1
ATOM 800 C CA . TYR A 1 98 ? 10.443 9.972 -0.084 1.00 68.31 98 TYR A CA 1
ATOM 801 C C . TYR A 1 98 ? 9.346 9.830 0.971 1.00 68.31 98 TYR A C 1
ATOM 803 O O . TYR A 1 98 ? 8.547 10.749 1.136 1.00 68.31 98 TYR A O 1
ATOM 811 N N . GLY A 1 99 ? 9.279 8.683 1.642 1.00 72.44 99 GLY A N 1
ATOM 812 C CA . GLY A 1 99 ? 8.236 8.375 2.604 1.00 72.44 99 GLY A CA 1
ATOM 813 C C . GLY A 1 99 ? 8.297 6.923 3.057 1.00 72.44 99 GLY A C 1
ATOM 814 O O . GLY A 1 99 ? 8.863 6.064 2.380 1.00 72.44 99 GLY A O 1
ATOM 815 N N . GLY A 1 100 ? 7.702 6.675 4.212 1.00 83.81 100 GLY A N 1
ATOM 816 C CA . GLY A 1 100 ? 7.592 5.380 4.870 1.00 83.81 100 GLY A CA 1
ATOM 817 C C . GLY A 1 100 ? 6.679 5.524 6.082 1.00 83.81 100 GLY A C 1
ATOM 818 O O . GLY A 1 100 ? 6.064 6.578 6.263 1.00 83.81 100 GLY A O 1
ATOM 819 N N . THR A 1 101 ? 6.568 4.477 6.886 1.00 88.69 101 THR A N 1
ATOM 820 C CA . THR A 1 101 ? 5.975 4.550 8.226 1.00 88.69 101 THR A CA 1
ATOM 821 C C . THR A 1 101 ? 7.068 4.394 9.283 1.00 88.69 101 THR A C 1
ATOM 823 O O . THR A 1 101 ? 8.040 3.676 9.050 1.00 88.69 101 THR A O 1
ATOM 826 N N . GLU A 1 102 ? 6.921 5.077 10.419 1.00 92.38 102 GLU A N 1
ATOM 827 C CA . GLU A 1 102 ? 7.750 4.858 11.616 1.00 92.38 102 GLU A CA 1
ATOM 828 C C . GLU A 1 102 ? 7.155 3.775 12.534 1.00 92.38 102 GLU A C 1
ATOM 830 O O . GLU A 1 102 ? 7.751 3.399 13.545 1.00 92.3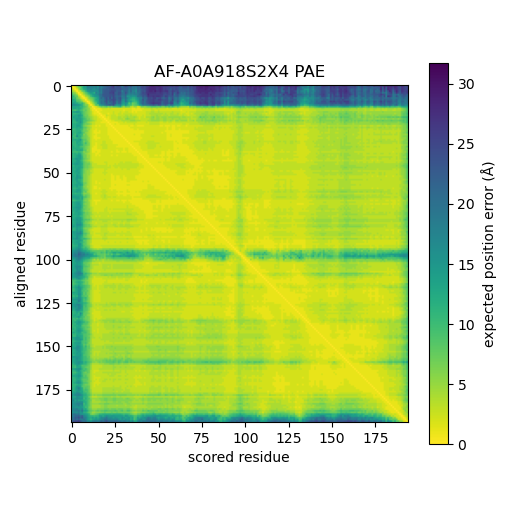8 102 GLU A O 1
ATOM 835 N N . VAL A 1 103 ? 5.981 3.250 12.176 1.00 96.44 103 VAL A N 1
ATOM 836 C CA . VAL A 1 103 ? 5.365 2.109 12.849 1.00 96.44 103 VAL A CA 1
ATOM 837 C C . VAL A 1 103 ? 6.088 0.832 12.433 1.00 96.44 103 VAL A C 1
ATOM 839 O O . VAL A 1 103 ? 6.318 0.570 11.250 1.00 96.44 103 VAL A O 1
ATOM 842 N N . SER A 1 104 ? 6.457 0.035 13.427 1.00 95.62 104 SER A N 1
ATOM 843 C CA . SER A 1 104 ? 7.210 -1.197 13.267 1.00 95.62 104 SER A CA 1
ATOM 844 C C . SER A 1 104 ? 6.380 -2.255 12.541 1.00 95.62 104 SER A C 1
ATOM 846 O O . SER A 1 104 ? 5.154 -2.308 12.663 1.00 95.62 104 SER A O 1
ATOM 848 N N . ILE A 1 105 ? 7.059 -3.119 11.786 1.00 95.69 105 ILE A N 1
ATOM 849 C CA . ILE A 1 105 ? 6.432 -4.204 11.014 1.00 95.69 105 ILE A CA 1
ATOM 850 C C . ILE A 1 105 ? 5.665 -5.153 11.943 1.00 95.69 105 ILE A C 1
ATOM 852 O O . ILE A 1 105 ? 4.578 -5.604 11.599 1.00 95.69 105 ILE A O 1
ATOM 856 N N . GLU A 1 106 ? 6.190 -5.391 13.143 1.00 96.25 106 GLU A N 1
ATOM 857 C CA . GLU A 1 106 ? 5.618 -6.284 14.155 1.00 96.25 106 GLU A CA 1
ATOM 858 C C . GLU A 1 106 ? 4.242 -5.816 14.643 1.00 96.25 106 GLU A C 1
ATOM 860 O O . GLU A 1 106 ? 3.461 -6.620 15.135 1.00 96.25 106 GLU A O 1
ATOM 865 N N . SER A 1 107 ? 3.915 -4.531 14.474 1.00 97.06 107 SER A N 1
ATOM 866 C CA . SER A 1 107 ? 2.599 -3.997 14.837 1.00 97.06 107 SER A CA 1
ATOM 867 C C . SER A 1 107 ? 1.489 -4.411 13.861 1.00 97.06 107 SER A C 1
ATOM 869 O O . SER A 1 107 ? 0.307 -4.270 14.180 1.00 97.06 107 SER A O 1
ATOM 871 N N . PHE A 1 108 ? 1.837 -4.896 12.665 1.00 96.81 108 PHE A N 1
ATOM 872 C CA . PHE A 1 108 ? 0.894 -5.255 11.604 1.00 96.81 108 PHE A CA 1
ATOM 873 C C . PHE A 1 108 ? 0.532 -6.747 11.655 1.00 96.81 108 PHE A C 1
ATOM 875 O O . PHE A 1 108 ? 0.891 -7.536 10.785 1.00 96.81 108 PHE A O 1
ATOM 882 N N . GLU A 1 109 ? -0.227 -7.127 12.678 1.00 93.12 109 GLU A N 1
ATOM 883 C CA . GLU A 1 109 ? -0.597 -8.525 12.967 1.00 93.12 109 GLU A CA 1
ATOM 884 C C . GLU A 1 109 ? -1.769 -9.064 12.122 1.00 93.12 109 GLU A C 1
ATOM 886 O O . GLU A 1 109 ? -2.173 -10.219 12.259 1.00 93.12 109 GLU A O 1
ATOM 891 N N . ARG A 1 110 ? -2.360 -8.228 11.263 1.00 92.69 110 ARG A N 1
ATOM 892 C CA . ARG A 1 110 ? -3.512 -8.580 10.418 1.00 92.69 110 ARG A CA 1
ATOM 893 C C . ARG A 1 110 ? -3.246 -8.221 8.955 1.00 92.69 110 ARG A C 1
ATOM 895 O O . ARG A 1 110 ? -2.299 -7.482 8.695 1.00 92.69 110 ARG A O 1
ATOM 902 N N . PRO A 1 111 ? -4.067 -8.709 8.005 1.00 92.44 111 PRO A N 1
ATOM 903 C CA . PRO A 1 111 ? -3.812 -8.508 6.587 1.00 92.44 111 PRO A CA 1
ATOM 904 C C . PRO A 1 111 ? -3.561 -7.049 6.189 1.00 92.44 111 PRO A C 1
ATOM 906 O O . PRO A 1 111 ? -4.286 -6.145 6.619 1.00 92.44 111 PRO A O 1
ATOM 909 N N . VAL A 1 112 ? -2.541 -6.836 5.352 1.00 95.25 112 VAL A N 1
ATOM 910 C CA . VAL A 1 112 ? -2.061 -5.506 4.965 1.00 95.25 112 VAL A CA 1
ATOM 911 C C . VAL A 1 112 ? -2.155 -5.229 3.469 1.00 95.25 112 VAL A C 1
ATOM 913 O O . VAL A 1 112 ? -1.923 -6.101 2.631 1.00 95.25 112 VAL A O 1
ATOM 916 N N . HIS A 1 113 ? -2.430 -3.976 3.125 1.00 95.31 113 HIS A N 1
ATOM 917 C CA . HIS A 1 113 ? -2.132 -3.415 1.814 1.00 95.31 113 HIS A CA 1
ATOM 918 C C . HIS A 1 113 ? -0.700 -2.858 1.807 1.00 95.31 113 HIS A C 1
ATOM 920 O O . HIS A 1 113 ? -0.369 -2.024 2.648 1.00 95.31 113 HIS A O 1
ATOM 926 N N . LEU A 1 114 ? 0.154 -3.286 0.877 1.00 95.69 114 LEU A N 1
ATOM 927 C CA . LEU A 1 114 ? 1.484 -2.692 0.702 1.00 95.69 114 LEU A CA 1
ATOM 928 C C . LEU A 1 114 ? 1.387 -1.454 -0.197 1.00 95.69 114 LEU A C 1
ATOM 930 O O . LEU A 1 114 ? 1.125 -1.583 -1.393 1.00 95.69 114 LEU A O 1
ATOM 934 N N . LEU A 1 115 ? 1.620 -0.274 0.380 1.00 93.31 115 LEU A N 1
ATOM 935 C CA . LEU A 1 115 ? 1.493 1.008 -0.309 1.00 93.31 115 LEU A CA 1
ATOM 936 C C . LEU A 1 115 ? 2.842 1.454 -0.891 1.00 93.31 115 LEU A C 1
ATOM 938 O O . LEU A 1 115 ? 3.794 1.728 -0.147 1.00 93.31 115 LEU A O 1
ATOM 942 N N . GLY A 1 116 ? 2.904 1.575 -2.215 1.00 91.88 116 GLY A N 1
ATOM 943 C CA . GLY A 1 116 ? 4.071 2.044 -2.957 1.00 91.88 116 GLY A CA 1
ATOM 944 C C . GLY A 1 116 ? 5.332 1.190 -2.768 1.00 91.88 116 GLY A C 1
ATOM 945 O O . GLY A 1 116 ? 5.285 0.005 -2.461 1.00 91.88 116 GLY A O 1
ATOM 946 N N . GLY A 1 117 ? 6.500 1.803 -2.968 1.00 91.94 117 GLY A N 1
ATOM 947 C CA . GLY A 1 117 ? 7.786 1.106 -2.883 1.00 91.94 117 GLY A CA 1
ATOM 948 C C . GLY A 1 117 ? 8.222 0.423 -4.179 1.00 91.94 117 GLY A C 1
ATOM 949 O O . GLY A 1 117 ? 7.580 0.545 -5.226 1.00 91.94 117 GLY A O 1
ATOM 950 N N . ARG A 1 118 ? 9.388 -0.233 -4.128 1.00 93.88 118 ARG A N 1
ATOM 951 C CA . ARG A 1 118 ? 9.877 -1.052 -5.244 1.00 93.88 118 ARG A CA 1
ATOM 952 C C . ARG A 1 118 ? 9.269 -2.459 -5.171 1.00 93.88 118 ARG A C 1
ATOM 954 O O . ARG A 1 118 ? 9.070 -2.943 -4.057 1.00 93.88 118 ARG A O 1
ATOM 961 N N . PRO A 1 119 ? 9.039 -3.131 -6.311 1.00 95.75 119 PRO A N 1
ATOM 962 C CA . PRO A 1 119 ? 8.435 -4.462 -6.305 1.00 95.75 119 PRO A CA 1
ATOM 963 C C . PRO A 1 119 ? 9.229 -5.524 -5.532 1.00 95.75 119 PRO A C 1
ATOM 965 O O . PRO A 1 119 ? 8.633 -6.302 -4.796 1.00 95.75 119 PRO A O 1
ATOM 968 N N . ASP A 1 120 ? 10.558 -5.526 -5.648 1.00 95.44 120 ASP A N 1
ATOM 969 C CA . ASP A 1 120 ? 11.458 -6.407 -4.889 1.00 95.44 120 ASP A CA 1
ATOM 970 C C . ASP A 1 120 ? 11.315 -6.187 -3.378 1.00 95.44 120 ASP A C 1
ATOM 972 O O . ASP A 1 120 ? 11.054 -7.124 -2.634 1.00 95.44 120 ASP A O 1
ATOM 976 N N . THR A 1 121 ? 11.333 -4.930 -2.927 1.00 95.50 121 THR A N 1
ATOM 977 C CA . THR A 1 121 ? 11.142 -4.600 -1.506 1.00 95.50 121 THR A CA 1
ATOM 978 C C . THR A 1 121 ? 9.758 -5.003 -0.992 1.00 95.50 121 THR A C 1
ATOM 980 O O . THR A 1 121 ? 9.624 -5.452 0.144 1.00 95.50 121 THR A O 1
ATOM 983 N N . GLN A 1 122 ? 8.711 -4.850 -1.810 1.00 96.06 122 GLN A N 1
ATOM 984 C CA . GLN A 1 122 ? 7.374 -5.329 -1.455 1.00 96.06 122 GLN A CA 1
ATOM 985 C C . GLN A 1 122 ? 7.356 -6.849 -1.273 1.00 96.06 122 GLN A C 1
ATOM 987 O O . GLN A 1 122 ? 6.699 -7.343 -0.358 1.00 96.06 122 GLN A O 1
ATOM 992 N N . ARG A 1 123 ? 8.077 -7.586 -2.126 1.00 95.38 123 ARG A N 1
ATOM 993 C CA . ARG A 1 123 ? 8.173 -9.040 -2.017 1.00 95.38 123 ARG A CA 1
ATOM 994 C C . ARG A 1 123 ? 8.929 -9.466 -0.761 1.00 95.38 123 ARG A C 1
ATOM 996 O O . ARG A 1 123 ? 8.437 -10.351 -0.072 1.00 95.38 123 ARG A O 1
ATOM 1003 N N . ASP A 1 124 ? 10.035 -8.809 -0.425 1.00 95.50 124 ASP A N 1
ATOM 1004 C CA . ASP A 1 124 ? 10.787 -9.088 0.810 1.00 95.50 124 ASP A CA 1
ATOM 1005 C C . ASP A 1 124 ? 9.930 -8.866 2.069 1.00 95.50 124 ASP A C 1
ATOM 1007 O O . ASP A 1 124 ? 10.055 -9.566 3.074 1.00 95.50 124 ASP A O 1
ATOM 1011 N N . LEU A 1 125 ? 9.028 -7.880 2.030 1.00 96.06 125 LEU A N 1
ATOM 1012 C CA . LEU A 1 125 ? 8.084 -7.623 3.119 1.00 96.06 125 LEU A CA 1
ATOM 1013 C C . LEU A 1 125 ? 7.014 -8.712 3.250 1.00 96.06 125 LEU A C 1
ATOM 1015 O O . LEU A 1 125 ? 6.497 -8.910 4.349 1.00 96.06 125 LEU A O 1
ATOM 1019 N N . ALA A 1 126 ? 6.699 -9.433 2.173 1.00 94.31 126 ALA A N 1
ATOM 1020 C CA . ALA A 1 126 ? 5.713 -10.510 2.188 1.00 94.31 126 ALA A CA 1
ATOM 1021 C C . ALA A 1 126 ? 6.150 -11.719 3.034 1.00 94.31 126 ALA A C 1
ATOM 1023 O O . ALA A 1 126 ? 5.303 -12.507 3.443 1.00 94.31 126 ALA A O 1
ATOM 1024 N N . ASP A 1 127 ? 7.443 -11.834 3.353 1.00 93.12 127 ASP A N 1
ATOM 1025 C CA . ASP A 1 127 ? 7.960 -12.854 4.275 1.00 93.12 127 ASP A CA 1
ATOM 1026 C C . ASP A 1 127 ? 7.668 -12.520 5.751 1.00 93.12 127 ASP A C 1
ATOM 1028 O O . ASP A 1 127 ? 7.811 -13.370 6.629 1.00 93.12 127 ASP A O 1
ATOM 1032 N N . LYS A 1 128 ? 7.284 -11.270 6.043 1.00 95.44 128 LYS A N 1
ATOM 1033 C CA . LYS A 1 128 ? 7.059 -10.756 7.407 1.00 95.44 128 LYS A CA 1
ATOM 1034 C C . LYS A 1 128 ? 5.634 -10.271 7.643 1.00 95.44 128 LYS A C 1
ATOM 1036 O O . LYS A 1 128 ? 5.218 -10.148 8.790 1.00 95.44 128 LYS A O 1
ATOM 1041 N N . LEU A 1 129 ? 4.911 -9.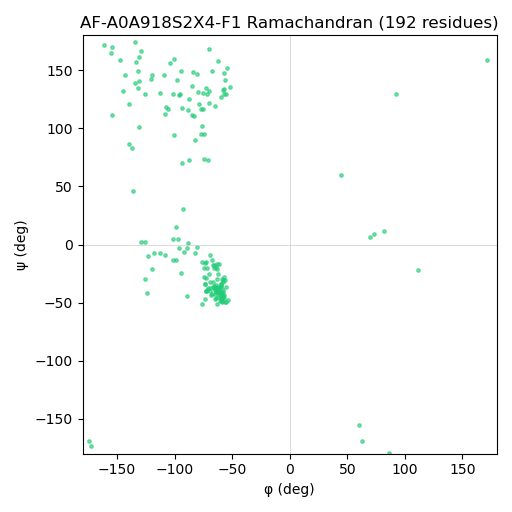951 6.575 1.00 95.81 129 LEU A N 1
ATOM 1042 C CA . LEU A 1 129 ? 3.576 -9.374 6.615 1.00 95.81 129 LEU A CA 1
ATOM 1043 C C . LEU A 1 129 ? 2.586 -10.280 5.894 1.00 95.81 129 LEU A C 1
ATOM 1045 O O . LEU A 1 12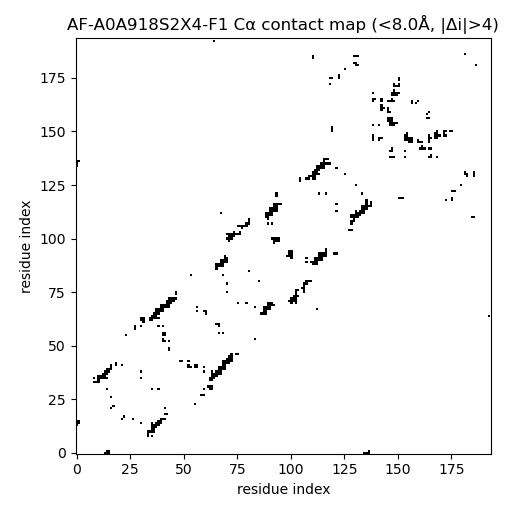9 ? 2.870 -10.817 4.827 1.00 95.81 129 LEU A O 1
ATOM 1049 N N . VAL A 1 130 ? 1.372 -10.367 6.432 1.00 94.69 130 VAL A N 1
ATOM 1050 C CA . VAL A 1 130 ? 0.259 -11.026 5.747 1.00 94.69 130 VAL A CA 1
ATOM 1051 C C . VAL A 1 130 ? -0.274 -10.087 4.665 1.00 94.69 130 VAL A C 1
ATOM 1053 O O . VAL A 1 130 ? -1.090 -9.209 4.934 1.00 94.69 130 VAL A O 1
ATOM 1056 N N . VAL A 1 131 ? 0.190 -10.233 3.426 1.00 94.31 131 VAL A N 1
ATOM 1057 C CA . VAL A 1 131 ? -0.188 -9.336 2.321 1.00 94.31 131 VAL A CA 1
ATOM 1058 C C . VAL A 1 131 ? -1.576 -9.688 1.779 1.00 94.31 131 VAL A C 1
ATOM 1060 O O . VAL A 1 131 ? -1.802 -10.801 1.300 1.00 94.31 131 VAL A O 1
ATOM 1063 N N . TYR A 1 132 ? -2.487 -8.712 1.828 1.00 91.31 132 TYR A N 1
ATOM 1064 C CA . TYR A 1 132 ? -3.834 -8.744 1.243 1.00 91.31 132 TYR A CA 1
ATOM 1065 C C . TYR A 1 132 ? -3.847 -8.224 -0.201 1.00 91.31 132 TYR A C 1
ATOM 1067 O O . TYR A 1 132 ? -4.493 -8.795 -1.082 1.00 91.31 132 TYR A O 1
ATOM 1075 N N . SER A 1 133 ? -3.149 -7.111 -0.437 1.00 91.50 133 SER A N 1
ATOM 1076 C CA . SER A 1 133 ? -3.017 -6.466 -1.748 1.00 91.50 133 SER A CA 1
ATOM 1077 C C . SER A 1 133 ? -1.808 -5.527 -1.758 1.00 91.50 133 SER A C 1
ATOM 1079 O O . SER A 1 133 ? -1.196 -5.289 -0.719 1.00 91.50 133 SER A O 1
ATOM 1081 N N . LEU A 1 134 ? -1.457 -4.991 -2.923 1.00 93.31 134 LEU A N 1
ATOM 1082 C CA . LEU A 1 134 ? -0.346 -4.057 -3.080 1.00 93.31 134 LEU A CA 1
ATOM 1083 C C . LEU A 1 134 ? -0.630 -3.055 -4.192 1.00 93.31 134 LEU A C 1
ATOM 1085 O O . LEU A 1 134 ? -1.418 -3.336 -5.101 1.00 93.31 134 LEU A O 1
ATOM 1089 N N . ASP A 1 135 ? 0.054 -1.920 -4.150 1.00 91.06 135 ASP A N 1
ATOM 1090 C CA . ASP A 1 135 ? 0.127 -0.991 -5.267 1.00 91.06 135 ASP A CA 1
ATOM 1091 C C . ASP A 1 135 ? 1.579 -0.566 -5.536 1.00 91.06 135 ASP A C 1
ATOM 1093 O O . ASP A 1 135 ? 2.423 -0.502 -4.650 1.00 91.06 135 ASP A O 1
ATOM 1097 N N . CYS A 1 136 ? 1.899 -0.280 -6.794 1.00 88.38 136 CYS A N 1
ATOM 1098 C CA . CYS A 1 136 ? 3.186 0.288 -7.167 1.00 88.38 136 CYS A CA 1
ATOM 1099 C C . CYS A 1 136 ? 2.957 1.241 -8.339 1.00 88.38 136 CYS A C 1
ATOM 1101 O O . CYS A 1 136 ? 2.271 0.897 -9.299 1.00 88.38 136 CYS A O 1
ATOM 1103 N N . ASN A 1 137 ? 3.499 2.457 -8.2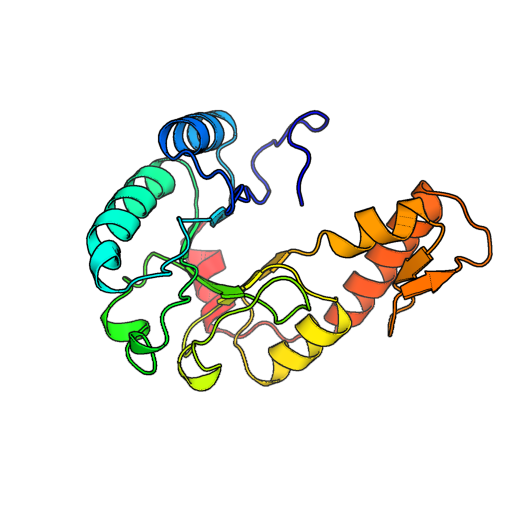76 1.00 88.94 137 ASN A N 1
ATOM 1104 C CA . ASN A 1 137 ? 3.505 3.379 -9.419 1.00 88.94 137 ASN A CA 1
ATOM 1105 C C . ASN A 1 137 ? 4.903 3.552 -10.024 1.00 88.94 137 ASN A C 1
ATOM 1107 O O . ASN A 1 137 ? 5.037 4.156 -11.087 1.00 88.94 137 ASN A O 1
ATOM 1111 N N . ARG A 1 138 ? 5.939 3.028 -9.362 1.00 91.00 138 ARG A N 1
ATOM 1112 C CA . ARG A 1 138 ? 7.331 3.325 -9.683 1.00 91.00 138 ARG A CA 1
ATOM 1113 C C . ARG A 1 138 ? 7.695 2.925 -11.112 1.00 91.00 138 ARG A C 1
ATOM 1115 O O . ARG A 1 138 ? 8.276 3.730 -11.829 1.00 91.00 138 ARG A O 1
ATOM 1122 N N . PHE A 1 139 ? 7.230 1.765 -11.572 1.00 93.62 139 PHE A N 1
ATOM 1123 C CA . PHE A 1 139 ? 7.459 1.313 -12.947 1.00 93.62 139 PHE A CA 1
ATOM 1124 C C . PHE A 1 139 ? 6.908 2.269 -14.013 1.00 93.62 139 PHE A C 1
ATOM 1126 O O . PHE A 1 139 ? 7.486 2.385 -15.086 1.00 93.62 139 PHE A O 1
ATOM 1133 N N . THR A 1 140 ? 5.840 3.017 -13.716 1.00 93.75 140 THR A N 1
ATOM 1134 C CA . THR A 1 140 ? 5.317 4.029 -14.648 1.00 93.75 140 THR A CA 1
ATOM 1135 C C . THR A 1 140 ? 6.185 5.281 -14.716 1.00 93.75 140 THR A C 1
ATOM 1137 O O . THR A 1 140 ? 6.190 5.963 -15.742 1.00 93.75 140 THR A O 1
ATOM 1140 N N . TYR A 1 141 ? 6.895 5.594 -13.629 1.00 92.19 141 TYR A N 1
ATOM 1141 C CA . TYR A 1 141 ? 7.853 6.692 -13.568 1.00 92.19 141 TYR A CA 1
ATOM 1142 C C . TYR A 1 141 ? 9.148 6.307 -14.284 1.00 92.19 141 TYR A C 1
ATOM 1144 O O . TYR A 1 141 ? 9.568 7.034 -15.180 1.00 92.19 141 TYR A O 1
ATOM 1152 N N . ASP A 1 142 ? 9.720 5.149 -13.947 1.00 95.56 142 ASP A N 1
ATOM 1153 C CA . ASP A 1 142 ? 10.971 4.651 -14.532 1.00 95.56 142 ASP A CA 1
ATOM 1154 C C . ASP A 1 142 ? 10.831 4.400 -16.054 1.00 95.56 142 ASP A C 1
ATOM 1156 O O . ASP A 1 142 ? 11.706 4.794 -16.828 1.00 95.56 142 ASP A O 1
ATOM 1160 N N . ALA A 1 143 ? 9.669 3.924 -16.526 1.00 96.94 143 ALA A N 1
ATOM 1161 C CA . ALA A 1 143 ? 9.386 3.760 -17.958 1.00 96.94 143 ALA A CA 1
ATOM 1162 C C . ALA A 1 143 ? 9.533 5.054 -18.780 1.00 96.94 143 ALA A C 1
ATOM 1164 O O . ALA A 1 143 ? 9.876 4.997 -19.962 1.00 96.94 143 ALA A O 1
ATOM 1165 N N . ARG A 1 144 ? 9.323 6.237 -18.178 1.00 96.25 144 ARG A N 1
ATOM 1166 C CA . ARG A 1 144 ? 9.507 7.534 -18.869 1.00 96.25 144 ARG A CA 1
ATOM 1167 C C . ARG A 1 144 ? 10.963 7.801 -19.242 1.00 96.25 144 ARG A C 1
ATOM 1169 O O . ARG A 1 144 ? 11.216 8.621 -20.120 1.00 96.25 144 ARG A O 1
ATOM 1176 N N . PHE A 1 145 ? 11.893 7.124 -18.577 1.00 96.50 145 PHE A N 1
ATOM 1177 C CA . PHE A 1 145 ? 13.328 7.210 -18.826 1.00 96.50 145 PHE A CA 1
ATOM 1178 C C . PHE A 1 145 ? 13.853 6.024 -19.645 1.00 96.50 145 PHE A C 1
ATOM 1180 O O . PHE A 1 145 ? 15.050 5.948 -19.896 1.00 96.50 145 PHE A O 1
ATOM 1187 N N . GLY A 1 146 ? 12.967 5.130 -20.103 1.00 97.38 146 GLY A N 1
ATOM 1188 C CA . GLY A 1 146 ? 13.352 3.919 -20.828 1.00 97.38 146 GLY A CA 1
ATOM 1189 C C . GLY A 1 146 ? 13.775 2.763 -19.922 1.00 97.38 146 GLY A C 1
ATOM 1190 O O . GLY A 1 146 ? 14.276 1.762 -20.430 1.00 97.38 146 GLY A O 1
ATOM 1191 N N . ASP A 1 147 ? 13.539 2.868 -18.614 1.00 98.31 147 ASP A N 1
ATOM 1192 C CA . ASP A 1 147 ? 13.849 1.814 -17.651 1.00 98.31 147 ASP A CA 1
ATOM 1193 C C . ASP A 1 147 ? 12.630 0.923 -17.387 1.00 98.31 147 ASP A C 1
ATOM 1195 O O . ASP A 1 147 ? 11.482 1.370 -17.424 1.00 98.31 147 ASP A O 1
ATOM 1199 N N . TYR A 1 148 ? 12.875 -0.348 -17.084 1.00 98.31 148 TYR A N 1
ATOM 1200 C CA . TYR A 1 148 ? 11.855 -1.323 -16.697 1.00 98.31 148 TYR A CA 1
ATOM 1201 C C . TYR A 1 148 ? 12.312 -2.110 -15.469 1.00 98.31 148 TYR A C 1
ATOM 1203 O O . TYR A 1 148 ? 13.510 -2.194 -15.192 1.00 98.31 148 TYR A O 1
ATOM 1211 N N . PHE A 1 149 ? 11.362 -2.670 -14.720 1.00 98.19 149 PHE A N 1
ATOM 1212 C CA . PHE A 1 149 ? 11.670 -3.625 -13.661 1.00 98.19 149 PHE A CA 1
ATOM 1213 C C . PHE A 1 149 ? 11.982 -4.982 -14.288 1.00 98.19 149 PHE A C 1
ATOM 1215 O O . PHE A 1 149 ? 11.106 -5.585 -14.907 1.00 98.19 149 PHE A O 1
ATOM 1222 N N . ASP A 1 150 ? 13.203 -5.476 -14.118 1.00 97.44 150 ASP A N 1
ATOM 1223 C CA . ASP A 1 150 ? 13.665 -6.725 -14.736 1.00 97.44 150 ASP A CA 1
ATOM 1224 C C . ASP A 1 150 ? 13.387 -7.988 -13.901 1.00 97.44 150 ASP A C 1
ATOM 1226 O O . ASP A 1 150 ? 13.739 -9.090 -14.308 1.00 97.44 150 ASP A O 1
ATOM 1230 N N . GLY A 1 151 ? 12.751 -7.827 -12.738 1.00 96.38 151 GLY A N 1
ATOM 1231 C CA . GLY A 1 151 ? 12.548 -8.885 -11.744 1.00 96.38 151 GLY A CA 1
ATOM 1232 C C . GLY A 1 151 ? 13.349 -8.662 -10.462 1.00 96.38 151 GLY A C 1
ATOM 1233 O O . GLY A 1 151 ? 12.942 -9.146 -9.409 1.00 96.38 151 GLY A O 1
ATOM 1234 N N . GLU A 1 152 ? 14.421 -7.870 -10.525 1.00 96.06 152 GLU A N 1
ATOM 1235 C CA . GLU A 1 152 ? 15.292 -7.561 -9.385 1.00 96.06 152 GLU A CA 1
ATOM 1236 C C . GLU A 1 152 ? 15.402 -6.051 -9.149 1.00 96.06 152 GLU A C 1
ATOM 1238 O O . GLU A 1 152 ? 15.385 -5.571 -8.014 1.00 96.06 152 GLU A O 1
ATOM 1243 N N . THR A 1 153 ? 15.530 -5.265 -10.218 1.00 96.50 153 THR A N 1
ATOM 1244 C CA . THR A 1 153 ? 15.721 -3.816 -10.138 1.00 96.50 153 THR A CA 1
ATOM 1245 C C . THR A 1 153 ? 15.218 -3.102 -11.390 1.00 96.50 153 THR A C 1
ATOM 1247 O O . THR A 1 153 ? 14.909 -3.703 -12.412 1.00 96.50 153 THR A O 1
ATOM 1250 N N . PHE A 1 154 ? 15.154 -1.775 -11.319 1.00 97.06 154 PHE A N 1
ATOM 1251 C CA . PHE A 1 154 ? 14.955 -0.935 -12.496 1.00 97.06 154 PHE A CA 1
ATOM 1252 C C . PHE A 1 154 ? 16.270 -0.770 -13.259 1.00 97.06 154 PHE A C 1
ATOM 1254 O O . PHE A 1 154 ? 17.303 -0.490 -12.637 1.00 97.06 154 PHE A O 1
ATOM 1261 N N . ARG A 1 155 ? 16.237 -0.982 -14.578 1.00 97.69 155 ARG A N 1
ATOM 1262 C CA . ARG A 1 155 ? 17.380 -0.814 -15.492 1.00 97.69 155 ARG A CA 1
ATOM 1263 C C . ARG A 1 155 ? 16.914 -0.537 -16.932 1.00 97.69 155 ARG A C 1
ATOM 1265 O O . ARG A 1 155 ? 15.745 -0.798 -17.223 1.00 97.69 155 ARG A O 1
ATOM 1272 N N . PRO A 1 156 ? 17.797 -0.056 -17.831 1.00 98.44 156 PRO A N 1
ATOM 1273 C CA . PRO A 1 156 ? 17.424 0.250 -19.210 1.00 98.44 156 PRO A CA 1
ATOM 1274 C C . PRO A 1 156 ? 16.828 -0.951 -19.943 1.00 98.44 156 PRO A C 1
ATOM 1276 O O . PRO A 1 156 ? 17.372 -2.058 -19.893 1.00 98.44 156 PRO A O 1
ATOM 1279 N N . HIS A 1 157 ? 15.714 -0.727 -20.636 1.00 98.31 157 HIS A N 1
ATOM 1280 C CA . HIS A 1 157 ? 15.045 -1.754 -21.425 1.00 98.31 157 HIS A CA 1
ATOM 1281 C C . HIS A 1 157 ? 15.841 -2.067 -22.705 1.00 98.31 157 HIS A C 1
ATOM 1283 O O . HIS A 1 157 ? 16.232 -1.131 -23.407 1.00 98.31 157 HIS A O 1
ATOM 1289 N N . PRO A 1 158 ? 16.052 -3.349 -23.066 1.00 96.88 158 PRO A N 1
ATOM 1290 C CA . PRO A 1 158 ? 16.900 -3.736 -24.201 1.00 96.88 158 PRO A CA 1
ATOM 1291 C C . PRO A 1 158 ? 16.425 -3.170 -25.546 1.00 96.88 158 PRO A C 1
ATOM 1293 O O . PRO A 1 158 ? 17.243 -2.805 -26.385 1.00 96.88 158 PRO A O 1
ATOM 1296 N N . GLU A 1 159 ? 15.110 -3.066 -25.739 1.00 96.75 159 GLU A N 1
ATOM 1297 C CA . GLU A 1 159 ? 14.512 -2.482 -26.949 1.00 96.75 159 GLU A CA 1
ATOM 1298 C C . GLU A 1 159 ? 14.079 -1.017 -26.761 1.00 96.75 159 GLU A C 1
ATOM 1300 O O . GLU A 1 159 ? 13.782 -0.322 -27.732 1.00 96.75 159 GLU A O 1
ATOM 1305 N N . GLY A 1 160 ? 14.027 -0.528 -25.516 1.00 92.75 160 GLY A N 1
ATOM 1306 C CA . GLY A 1 160 ? 13.388 0.746 -25.180 1.00 92.75 160 GLY A CA 1
ATOM 1307 C C . GLY A 1 160 ? 11.879 0.796 -25.472 1.00 92.75 160 GLY A C 1
ATOM 1308 O O . GLY A 1 160 ? 11.238 -0.212 -25.774 1.00 92.75 160 GLY A O 1
ATOM 1309 N N . GLY A 1 161 ? 11.318 2.005 -25.386 1.00 95.94 161 GLY A N 1
ATOM 1310 C CA . GLY A 1 161 ? 9.901 2.287 -25.630 1.00 95.94 161 GLY A CA 1
ATOM 1311 C C . GLY A 1 161 ? 9.048 2.241 -24.360 1.00 95.94 161 GLY A C 1
ATOM 1312 O O . GLY A 1 161 ? 9.078 1.270 -23.613 1.00 95.94 161 GLY A O 1
ATOM 1313 N N . TYR A 1 162 ? 8.251 3.291 -24.137 1.00 96.12 162 TYR A N 1
ATOM 1314 C CA . TYR A 1 162 ? 7.440 3.452 -22.923 1.00 96.12 162 TYR A CA 1
ATOM 1315 C C . TYR A 1 162 ? 6.514 2.253 -22.666 1.00 96.12 162 TYR A C 1
ATOM 1317 O O . TYR A 1 162 ? 6.523 1.685 -21.577 1.00 96.12 162 TYR A O 1
ATOM 1325 N N . GLU A 1 163 ? 5.771 1.824 -23.688 1.00 96.81 163 GLU A N 1
ATOM 1326 C CA . GLU A 1 163 ? 4.834 0.697 -23.585 1.00 96.81 163 GLU A CA 1
ATOM 1327 C C . GLU A 1 163 ? 5.540 -0.640 -23.324 1.00 96.81 163 GLU A C 1
ATOM 1329 O O . GLU A 1 163 ? 5.050 -1.451 -22.539 1.00 96.81 163 GLU A O 1
ATOM 1334 N N . ASN A 1 164 ? 6.717 -0.855 -23.922 1.00 97.25 164 ASN A N 1
ATOM 1335 C CA . ASN A 1 164 ? 7.519 -2.053 -23.674 1.00 97.25 164 ASN A CA 1
ATOM 1336 C C . ASN A 1 164 ? 7.998 -2.085 -22.219 1.00 97.25 164 ASN A C 1
ATOM 1338 O O . ASN A 1 164 ? 7.796 -3.083 -21.529 1.00 97.25 164 ASN A O 1
ATOM 1342 N N . CYS A 1 165 ? 8.521 -0.961 -21.713 1.00 98.06 165 CYS A N 1
ATOM 1343 C CA . CYS A 1 165 ? 8.932 -0.844 -20.316 1.00 98.06 165 CYS A CA 1
ATOM 1344 C C . CYS A 1 165 ? 7.783 -1.142 -19.346 1.00 98.06 165 CYS A C 1
ATOM 1346 O O . CYS A 1 165 ? 7.984 -1.843 -18.352 1.00 98.06 165 CYS A O 1
ATOM 1348 N N . LEU A 1 166 ? 6.578 -0.624 -19.618 1.00 96.81 166 LEU A N 1
ATOM 1349 C CA . LEU A 1 166 ? 5.398 -0.897 -18.796 1.00 96.81 166 LEU A CA 1
ATOM 1350 C C . LEU A 1 166 ? 5.028 -2.380 -18.819 1.00 96.81 166 LEU A C 1
ATOM 1352 O O . LEU A 1 166 ? 4.863 -2.988 -17.759 1.00 96.81 166 LEU A O 1
ATOM 1356 N N . LYS A 1 167 ? 4.905 -2.956 -20.018 1.00 96.69 167 LYS A N 1
ATOM 1357 C CA . LYS A 1 167 ? 4.507 -4.351 -20.215 1.00 96.69 167 LYS A CA 1
ATOM 1358 C C . LYS A 1 167 ? 5.468 -5.309 -19.516 1.00 96.69 167 LYS A C 1
ATOM 1360 O O . LYS A 1 167 ? 5.021 -6.161 -18.746 1.00 96.69 167 LYS A O 1
ATOM 1365 N N . ASP A 1 168 ? 6.766 -5.143 -19.733 1.00 98.00 168 ASP A N 1
ATOM 1366 C CA . ASP A 1 168 ? 7.766 -6.060 -19.190 1.00 98.00 168 ASP A CA 1
ATOM 1367 C C . ASP A 1 168 ? 7.948 -5.868 -17.684 1.00 98.00 168 ASP A C 1
ATOM 1369 O O . ASP A 1 168 ? 8.057 -6.856 -16.957 1.00 98.00 168 ASP A O 1
ATOM 1373 N N . SER A 1 169 ? 7.819 -4.635 -17.176 1.00 97.81 169 SER A N 1
ATOM 1374 C CA . SER A 1 169 ? 7.740 -4.407 -15.728 1.00 97.81 169 SER A CA 1
ATOM 1375 C C . SER A 1 169 ? 6.563 -5.154 -15.104 1.00 97.81 169 SER A C 1
ATOM 1377 O O . SER A 1 169 ? 6.743 -5.847 -14.108 1.00 97.81 169 SER A O 1
ATOM 1379 N N . ILE A 1 170 ? 5.359 -5.051 -15.680 1.00 95.81 170 ILE A N 1
ATOM 1380 C CA . ILE A 1 170 ? 4.166 -5.737 -15.156 1.00 95.81 170 ILE A CA 1
ATOM 1381 C C . ILE A 1 170 ? 4.363 -7.257 -15.179 1.00 95.81 170 ILE A C 1
ATOM 1383 O O . ILE A 1 170 ? 4.041 -7.927 -14.198 1.00 95.81 170 ILE A O 1
ATOM 1387 N N . ASN A 1 171 ? 4.923 -7.804 -16.261 1.00 96.38 171 ASN A N 1
ATOM 1388 C CA . ASN A 1 171 ? 5.205 -9.237 -16.368 1.00 96.38 171 ASN A CA 1
ATOM 1389 C C . ASN A 1 171 ? 6.167 -9.711 -15.272 1.00 96.38 171 ASN A C 1
ATOM 1391 O O . ASN A 1 171 ? 5.890 -10.711 -14.607 1.00 96.38 171 ASN A O 1
ATOM 1395 N N . ASN A 1 172 ? 7.252 -8.973 -15.043 1.00 98.00 172 ASN A N 1
ATOM 1396 C CA . ASN A 1 172 ? 8.255 -9.324 -14.040 1.00 98.00 172 ASN A CA 1
ATOM 1397 C C . ASN A 1 172 ? 7.739 -9.145 -12.609 1.00 98.00 172 ASN A C 1
ATOM 1399 O O . ASN A 1 172 ? 7.997 -9.991 -11.754 1.00 98.00 172 ASN A O 1
ATOM 1403 N N . ILE A 1 173 ? 6.938 -8.106 -12.350 1.00 95.75 173 ILE A N 1
ATOM 1404 C CA . ILE A 1 173 ? 6.242 -7.934 -11.068 1.00 95.75 173 ILE A CA 1
ATOM 1405 C C . ILE A 1 173 ? 5.301 -9.122 -10.830 1.00 95.75 173 ILE A C 1
ATOM 1407 O O . ILE A 1 173 ? 5.357 -9.748 -9.778 1.00 95.75 173 ILE A O 1
ATOM 1411 N N . ASN A 1 174 ? 4.484 -9.509 -11.809 1.00 93.06 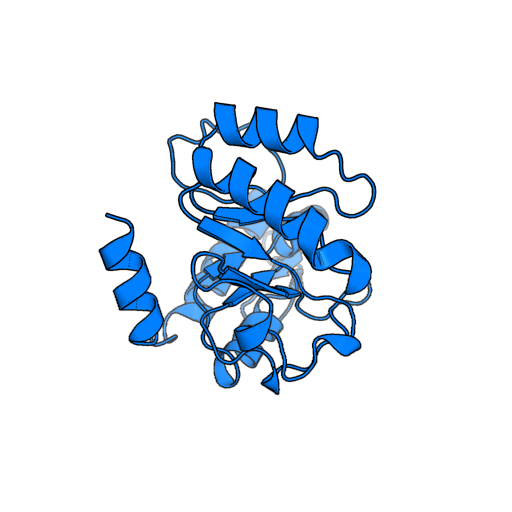174 ASN A N 1
ATOM 1412 C CA . ASN A 1 174 ? 3.595 -10.664 -11.659 1.00 93.06 174 ASN A CA 1
ATOM 1413 C C . ASN A 1 174 ? 4.373 -11.970 -11.426 1.00 93.06 174 ASN A C 1
ATOM 1415 O O . ASN A 1 174 ? 3.971 -12.788 -10.598 1.00 93.06 174 ASN A O 1
ATOM 1419 N N . ALA A 1 175 ? 5.500 -12.164 -12.117 1.00 94.44 175 ALA A N 1
ATOM 1420 C CA . ALA A 1 175 ? 6.366 -13.324 -11.919 1.00 94.44 175 ALA A CA 1
ATOM 1421 C C . ALA A 1 175 ? 6.941 -13.380 -10.492 1.00 94.44 175 ALA A C 1
ATOM 1423 O O . ALA A 1 175 ? 6.930 -14.448 -9.878 1.00 94.44 175 ALA A O 1
ATOM 1424 N N . LEU A 1 176 ? 7.352 -12.235 -9.936 1.00 94.50 176 LEU A N 1
ATOM 1425 C CA . LEU A 1 176 ? 7.855 -12.103 -8.563 1.00 94.50 176 LEU A CA 1
ATOM 1426 C C . LEU A 1 176 ? 6.818 -12.543 -7.509 1.00 94.50 176 LEU A C 1
ATOM 1428 O O . LEU A 1 176 ? 7.156 -13.130 -6.477 1.00 94.50 176 LEU A O 1
ATOM 1432 N N . TRP A 1 177 ? 5.532 -12.309 -7.775 1.00 92.75 177 TRP A N 1
ATOM 1433 C CA . TRP A 1 177 ? 4.430 -12.672 -6.876 1.00 92.75 177 TRP A CA 1
ATOM 1434 C C . TRP A 1 177 ? 3.823 -14.052 -7.148 1.00 92.75 177 TRP A C 1
ATOM 1436 O O . TRP A 1 177 ? 3.032 -14.530 -6.339 1.00 92.75 177 TRP A O 1
ATOM 1446 N N . LYS A 1 178 ? 4.227 -14.742 -8.223 1.00 91.38 178 LYS A N 1
ATOM 1447 C CA . LYS A 1 178 ? 3.633 -16.021 -8.657 1.00 91.38 178 LYS A CA 1
ATOM 1448 C C . LYS A 1 178 ? 3.624 -17.105 -7.574 1.00 91.38 178 LYS A C 1
ATOM 1450 O O . LYS A 1 178 ? 2.674 -17.875 -7.493 1.00 91.38 178 LYS A O 1
ATOM 1455 N N . ASN A 1 179 ? 4.672 -17.152 -6.754 1.00 88.94 179 ASN A N 1
ATOM 1456 C CA . ASN A 1 179 ? 4.833 -18.145 -5.688 1.00 88.94 179 ASN A CA 1
ATOM 1457 C C . ASN A 1 179 ? 4.432 -17.593 -4.307 1.00 88.94 179 ASN A C 1
ATOM 1459 O O . ASN A 1 179 ? 4.854 -18.126 -3.286 1.00 88.94 179 ASN A O 1
ATOM 1463 N N . TYR A 1 180 ? 3.720 -16.464 -4.240 1.00 89.75 180 TYR A N 1
ATOM 1464 C CA . TYR A 1 180 ? 3.168 -15.991 -2.972 1.00 89.75 180 TYR A CA 1
ATOM 1465 C C . TYR A 1 180 ? 1.949 -16.838 -2.596 1.00 89.75 180 TYR A C 1
ATOM 1467 O O . TYR A 1 180 ? 0.940 -16.842 -3.305 1.00 89.75 180 TYR A O 1
ATOM 1475 N N . GLU A 1 181 ? 2.035 -17.553 -1.478 1.00 89.75 181 GLU A N 1
ATOM 1476 C CA . GLU A 1 181 ? 0.903 -18.298 -0.941 1.00 89.75 181 GLU A CA 1
ATOM 1477 C C . GLU A 1 181 ? 0.015 -17.367 -0.119 1.00 89.75 181 GLU A C 1
ATOM 1479 O O . GLU A 1 181 ? 0.380 -16.901 0.957 1.00 89.75 181 GLU A O 1
ATOM 1484 N N . VAL A 1 182 ? -1.181 -17.087 -0.638 1.00 86.12 182 VAL A N 1
ATOM 1485 C CA . VAL A 1 182 ? -2.144 -16.221 0.046 1.00 86.12 182 VAL A CA 1
ATOM 1486 C C . VAL A 1 182 ? -2.594 -16.878 1.350 1.00 86.12 182 VAL A C 1
ATOM 1488 O O . VAL A 1 182 ? -3.204 -17.955 1.316 1.00 86.12 182 VAL A O 1
ATOM 1491 N N . HIS A 1 183 ? -2.328 -16.192 2.463 1.00 88.94 183 HIS A N 1
ATOM 1492 C CA . HIS A 1 183 ? -2.703 -16.595 3.818 1.00 88.94 183 HIS A CA 1
ATOM 1493 C C . HIS A 1 183 ? -4.220 -16.807 3.962 1.00 88.94 183 HIS A C 1
ATOM 1495 O O . HIS A 1 183 ? -5.017 -16.111 3.332 1.00 88.94 183 HIS A O 1
ATOM 1501 N N . GLU A 1 184 ? -4.638 -17.744 4.815 1.00 88.75 184 GLU A N 1
ATOM 1502 C CA . GLU A 1 184 ? -6.050 -18.122 4.990 1.00 88.75 184 GLU A CA 1
ATOM 1503 C C . GLU A 1 184 ? -6.941 -16.938 5.388 1.00 88.75 184 GLU A C 1
ATOM 1505 O O . GLU A 1 184 ? -7.950 -16.691 4.731 1.00 88.75 184 GLU A O 1
ATOM 1510 N N . SER A 1 185 ? -6.504 -16.121 6.351 1.00 86.69 185 SER A N 1
ATOM 1511 C CA . SER A 1 185 ? -7.237 -14.916 6.776 1.00 86.69 185 SER A CA 1
ATOM 1512 C C . SER A 1 185 ? -7.522 -13.930 5.634 1.00 86.69 185 SER A C 1
ATOM 1514 O O . SER A 1 185 ? -8.546 -13.254 5.636 1.00 86.69 185 SER A O 1
ATOM 1516 N N . VAL A 1 186 ? -6.657 -13.861 4.615 1.00 85.31 186 VAL A N 1
ATOM 1517 C CA . VAL A 1 186 ? -6.898 -13.043 3.415 1.00 85.31 186 VAL A CA 1
ATOM 1518 C C . VAL A 1 186 ? -7.991 -13.665 2.546 1.00 85.31 186 VAL A C 1
ATOM 1520 O O . VAL A 1 186 ? -8.828 -12.949 1.997 1.00 85.31 186 VAL A O 1
ATOM 1523 N N . ARG A 1 187 ? -8.011 -14.997 2.417 1.00 81.69 187 ARG A N 1
ATOM 1524 C CA . ARG A 1 187 ? -9.030 -15.715 1.633 1.00 81.69 187 ARG A CA 1
ATOM 1525 C C . ARG A 1 187 ? -10.419 -15.543 2.239 1.00 81.69 187 ARG A C 1
ATOM 1527 O O . ARG A 1 187 ? -11.366 -15.304 1.493 1.00 81.69 187 ARG A O 1
ATOM 1534 N N . GLU A 1 188 ? -10.525 -15.603 3.563 1.00 81.50 188 GLU A N 1
ATOM 1535 C CA . GLU A 1 188 ? -11.774 -15.355 4.293 1.00 81.50 188 GLU A CA 1
ATOM 1536 C C . GLU A 1 188 ? -12.311 -13.941 4.024 1.00 81.50 188 GLU A C 1
ATOM 1538 O O . GLU A 1 188 ? -13.494 -13.773 3.722 1.00 81.50 188 GLU A O 1
ATOM 1543 N N . MET A 1 189 ? -11.436 -12.926 4.028 1.00 76.25 189 MET A N 1
ATOM 1544 C CA . MET A 1 189 ? -11.820 -11.545 3.698 1.00 76.25 189 MET A CA 1
ATOM 1545 C C . MET A 1 189 ? -12.358 -11.406 2.269 1.00 76.25 189 MET A C 1
ATOM 1547 O O . MET A 1 189 ? -13.309 -10.659 2.044 1.00 76.25 189 MET A O 1
ATOM 1551 N N . TYR A 1 190 ? -11.789 -12.129 1.299 1.00 69.38 190 TYR A N 1
ATOM 1552 C CA . TYR A 1 190 ? -12.309 -12.125 -0.072 1.00 69.38 190 TYR A CA 1
ATOM 1553 C C . TYR A 1 190 ? -13.692 -12.769 -0.181 1.00 69.38 190 TYR A C 1
ATOM 1555 O O . TYR A 1 190 ? -14.506 -12.295 -0.968 1.00 69.38 190 TYR A O 1
ATOM 1563 N N . GLN A 1 191 ? -13.960 -13.827 0.586 1.00 64.38 191 GLN A N 1
ATOM 1564 C CA . GLN A 1 191 ? -15.249 -14.524 0.567 1.00 64.38 191 GLN A CA 1
ATOM 1565 C C . GLN A 1 191 ? -16.358 -13.724 1.256 1.00 64.38 191 GLN A C 1
ATOM 1567 O O . GLN A 1 191 ? -17.493 -13.766 0.801 1.00 64.38 191 GLN A O 1
ATOM 1572 N N . ALA A 1 192 ? -16.033 -12.964 2.305 1.00 59.38 192 ALA A N 1
ATOM 1573 C CA . ALA A 1 192 ? -16.988 -12.092 2.993 1.00 59.38 192 ALA A CA 1
ATOM 1574 C C . ALA A 1 192 ? -17.371 -10.829 2.192 1.00 59.38 192 ALA A C 1
ATOM 1576 O O . ALA A 1 192 ? -18.337 -10.153 2.538 1.00 59.38 192 ALA A O 1
ATOM 1577 N N . ALA A 1 193 ? -16.603 -10.488 1.150 1.00 53.97 193 ALA A N 1
ATOM 1578 C CA . ALA A 1 193 ? -16.807 -9.307 0.310 1.00 53.97 193 ALA A CA 1
ATOM 1579 C C . ALA A 1 193 ? -17.589 -9.587 -0.996 1.00 53.97 193 ALA A C 1
ATOM 1581 O O . ALA A 1 193 ? -17.693 -8.686 -1.834 1.00 53.97 193 ALA A O 1
ATOM 1582 N N . ILE A 1 194 ? -18.084 -10.819 -1.185 1.00 44.62 194 ILE A N 1
ATOM 1583 C CA . ILE A 1 194 ? -18.923 -11.282 -2.311 1.00 44.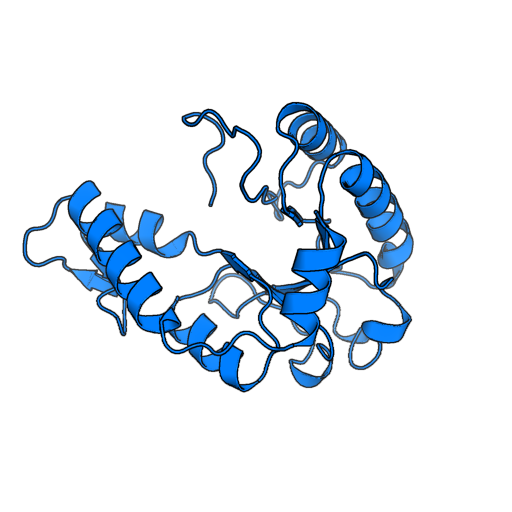62 194 ILE A CA 1
ATOM 1584 C C . ILE A 1 194 ? -20.342 -11.519 -1.796 1.00 44.62 194 ILE A C 1
ATOM 1586 O O . ILE A 1 194 ? -21.286 -11.123 -2.514 1.00 44.62 194 ILE A O 1
#

InterPro domains:
  IPR046718 Protein of unknown function DUF6610 [PF20314] (11-178)

Mean predicted aligned error: 4.98 Å

Nearest PDB structures (foldseek):
  2hqb-assembly1_A  TM=3.003E-01  e=1.098E+00  Halalkalibacterium halodurans

Solvent-accessible surface area (backbone atoms only — not comparable to full-atom values): 10911 Å² total; per-residue (Å²): 91,90,74,97,82,82,70,87,64,82,57,74,42,67,45,74,73,50,82,93,71,66,52,67,71,64,50,48,57,49,32,59,74,44,33,25,40,34,33,55,38,66,69,31,69,44,72,92,49,40,70,62,41,51,56,54,32,54,62,42,43,81,30,17,83,31,30,27,41,30,62,30,26,54,89,46,51,79,35,43,80,78,73,45,65,84,84,44,38,40,26,47,43,37,74,50,100,88,48,56,40,67,38,54,72,84,32,50,84,55,53,21,34,38,40,45,41,52,70,52,60,52,53,64,43,50,80,77,35,51,65,63,48,73,41,57,50,53,52,69,58,41,9,76,75,29,16,18,34,75,60,76,49,78,42,77,36,95,85,40,50,51,68,53,16,43,51,49,18,51,51,25,51,50,60,72,51,67,81,62,80,77,51,67,75,47,54,52,56,57,61,76,74,109

Sequence (194 aa):
MRDVKTFDFKGVGFLDIDWKKYQFNKHLEVAERHRPKITMARDVECIFQLDSILKEAEQLLAYSSQVAIVPKDPNLNGRLTELIPKEFILAYSVPTRYGGTEVSIESFERPVHLLGGRPDTQRDLADKLVVYSLDCNRFTYDARFGDYFDGETFRPHPEGGYENCLKDSINNINALWKNYEVHESVREMYQAAI

Foldseek 3Di:
DDDPPPDQLPAEDEAEAPLVDGDLVVSLVVLQVNLYQEYEFHECLDPVCLVVSVVSQVSSVVRYLEYEYEYAHQVCALPCPPRPDPSHAYEFEQDDPVDGHPHDLVSQPAEYEDEEDDLQSVLVSLVRHQHLYYDYCVLLVLLVVQWADQLHDTDHDPVGDSVVRSVNNVVSSCVSCVPRDRDPNSVVSVVVSD

pLDDT: mean 89.6, std 14.6, range [31.0, 98.5]

Radius of gyration: 16.88 Å; Cα contacts (8 Å, |Δi|>4): 322; chains: 1; bounding box: 38×36×46 Å

Secondary structure (DSSP, 8-state):
---TTS----S--EE---GGG--HHHHHHHHHHH--SEEEPPPBSSGGGHHHHHHHHHHHHTT-SEEEE-B--GGGTTTHHHHS-TTSEEEEE--BTTB--SS-GGG--S-EEEESS-HHHHHHHTTTS-EEEE---HHHHHGGGTEEE-SSSEEE-SS--HHHHHHHHHHHHHHHHTT----HHHHHHHHHT-